Protein AF-A0A0J8QM89-F1 (afdb_monomer_lite)

Radius of gyration: 41.35 Å; chains: 1; bounding box: 120×49×108 Å

Organism: NCBI:txid454286

Secondary structure (DSSP, 8-state):
---PPPPPPPPS---------------------------------------------------------------PPPPPS-PPPPPHHHHHTTS-HHHHHHHHHHHHHH-HHHHHHHHHHSPPPPHHHHHHHHHHHHHHHHHTS-SSS-TTSHHHHHHHHHHHHHHHHHHHHHGGGGSTTT---HHHHHHHHHHHHHHHHTSPP-SSGGGGHHHHHHHHHHHHHHHHHHHHHHHHHHHHHHHHTTS---

pLDDT: mean 75.37, std 21.87, range [34.28, 97.56]

InterPro domains:
  IPR013868 Tethering factor for nuclear proteasome Cut8/Sts1 [PF08559] (36-235)
  IPR013868 Tethering factor for nuclear proteasome Cut8/Sts1 [PTHR28032] (18-234)
  IPR038422 Cut8/Sts1 superfamily [G3DSA:1.20.58.1590] (73-245)

Foldseek 3Di:
DDDDDDDDDDDDDDDDDDDDDDDDDDDDDDDDDDDDDDDDDDDDDDDDDDYDDDDDDDDDDDDDDDDDDDDPPPVPPDPPPPDDPDDPVNVVVPDDPVRVVVVQVVVCVVPVVVVVVCVVPDDDDALVNLLVVLVVLLVVLVVQADDDDDCQEPVVCVRSVVSLVVSLVSCVVCLVCLAPPNNLDLVRNVVSLVSVVVSLVPDDHHPPVVSCVSSVVSVVVSVVRVVRSVVSVVVVVVVVVVVVVPPDDD

Sequence (250 aa):
MNSLVATPPIPPHFYEHNRFNTTSRFAVSPMNPAGSRKRKAEDDNGSSDHDTRMSASPTSSPALPTKPLAARQIKRPRPNLSGRPLSLGRLFETLDSDALRSVLRSLCDRHPELGQEVVDTAPRPNITSALQVLSNYQSTLQSSFPLGGNPSSDYAYNRVRPHVMNLLDALNDFTPHFLPPNETHPSTSLNYLDGVTEIIHQLPRWDTPHYNLEEEAAYEEIAKAWALVIREAVSGVAASSCSMGNGIKS

Structure (mmCIF, N/CA/C/O backbone):
data_AF-A0A0J8QM89-F1
#
_entry.id   AF-A0A0J8QM89-F1
#
loop_
_atom_site.group_PDB
_atom_site.id
_atom_site.type_symbol
_atom_site.label_atom_id
_atom_site.label_alt_id
_atom_site.label_comp_id
_atom_site.label_asym_id
_atom_site.label_entity_id
_atom_site.label_seq_id
_atom_site.pdbx_PDB_ins_code
_atom_site.Cartn_x
_atom_site.Cartn_y
_atom_site.Cartn_z
_atom_site.occupancy
_atom_site.B_iso_or_equiv
_atom_site.auth_seq_id
_atom_site.auth_comp_id
_atom_site.auth_asym_id
_atom_site.auth_atom_id
_atom_site.pdbx_PDB_model_num
ATOM 1 N N . MET A 1 1 ? 15.740 10.114 -55.363 1.00 39.91 1 MET A N 1
ATOM 2 C CA . MET A 1 1 ? 14.383 10.464 -55.834 1.00 39.91 1 MET A CA 1
ATOM 3 C C . MET A 1 1 ? 13.503 10.570 -54.603 1.00 39.91 1 MET A C 1
ATOM 5 O O . MET A 1 1 ? 13.173 9.553 -54.013 1.00 39.91 1 MET A O 1
ATOM 9 N N . ASN A 1 2 ? 13.246 11.800 -54.159 1.00 38.88 2 ASN A N 1
ATOM 10 C CA . ASN A 1 2 ? 12.506 12.109 -52.935 1.00 38.88 2 ASN A CA 1
ATOM 11 C C . ASN A 1 2 ? 11.011 12.190 -53.275 1.00 38.88 2 ASN A C 1
ATOM 13 O O . ASN A 1 2 ? 10.658 12.915 -54.201 1.00 38.88 2 ASN A O 1
ATOM 17 N N . SER A 1 3 ? 10.148 11.474 -52.549 1.00 49.16 3 SER A N 1
ATOM 18 C CA . SER A 1 3 ? 8.691 11.656 -52.625 1.00 49.16 3 SER A CA 1
ATOM 19 C C . SER A 1 3 ? 8.192 12.348 -51.364 1.00 49.16 3 SER A C 1
ATOM 21 O O . SER A 1 3 ? 8.310 11.820 -50.262 1.00 49.16 3 SER A O 1
ATOM 23 N N . LEU A 1 4 ? 7.666 13.554 -51.565 1.00 44.59 4 LEU A N 1
ATOM 24 C CA . LEU A 1 4 ? 6.980 14.387 -50.588 1.00 44.59 4 LEU A CA 1
ATOM 25 C C . LEU A 1 4 ? 5.503 13.973 -50.563 1.00 44.59 4 LEU A C 1
ATOM 27 O O . LEU A 1 4 ? 4.851 13.987 -51.606 1.00 44.59 4 LEU A O 1
ATOM 31 N N . VAL A 1 5 ? 4.968 13.625 -49.391 1.00 48.19 5 VAL A N 1
ATOM 32 C CA . VAL A 1 5 ? 3.521 13.469 -49.182 1.00 48.19 5 VAL A CA 1
ATOM 33 C C . VAL A 1 5 ? 2.980 14.782 -48.625 1.00 48.19 5 VAL A C 1
ATOM 35 O O . VAL A 1 5 ? 3.442 15.269 -47.596 1.00 48.19 5 VAL A O 1
ATOM 38 N N . ALA A 1 6 ? 2.030 15.363 -49.354 1.00 47.66 6 ALA A N 1
ATOM 39 C CA . ALA A 1 6 ? 1.374 16.626 -49.053 1.00 47.66 6 ALA A CA 1
ATOM 40 C C . ALA A 1 6 ? 0.244 16.443 -48.024 1.00 47.66 6 ALA A C 1
ATOM 42 O O . ALA A 1 6 ? -0.638 15.603 -48.198 1.00 47.66 6 ALA A O 1
ATOM 43 N N . THR A 1 7 ? 0.257 17.256 -46.970 1.00 59.88 7 THR A N 1
ATOM 44 C CA . THR A 1 7 ? -0.827 17.429 -45.992 1.00 59.88 7 THR A CA 1
ATOM 45 C C . THR A 1 7 ? -1.830 18.491 -46.473 1.00 59.88 7 THR A C 1
ATOM 47 O O . THR A 1 7 ? -1.404 19.535 -46.972 1.00 59.88 7 THR A O 1
ATOM 50 N N . PRO A 1 8 ? -3.154 18.284 -46.329 1.00 60.59 8 PRO A N 1
ATOM 51 C CA . PRO A 1 8 ? -4.150 19.305 -46.661 1.00 60.59 8 PRO A CA 1
ATOM 52 C C . PRO A 1 8 ? -4.342 20.331 -45.517 1.00 60.59 8 PRO A C 1
ATOM 54 O O . PRO A 1 8 ? -4.107 19.997 -44.353 1.00 60.59 8 PRO A O 1
ATOM 57 N N . PRO A 1 9 ? -4.777 21.575 -45.813 1.00 59.41 9 PRO A N 1
ATOM 58 C CA . PRO A 1 9 ? -4.866 22.659 -44.832 1.00 59.41 9 PRO A CA 1
ATOM 59 C C . PRO A 1 9 ? -6.173 22.621 -44.020 1.00 59.41 9 PRO A C 1
ATOM 61 O O . PRO A 1 9 ? -7.251 22.379 -44.561 1.00 59.41 9 PRO A O 1
ATOM 64 N N . ILE A 1 10 ? -6.081 22.915 -42.719 1.00 58.16 10 ILE A N 1
ATOM 65 C CA . ILE A 1 10 ? -7.221 23.028 -41.794 1.00 58.16 10 ILE A CA 1
ATOM 66 C C . ILE A 1 10 ? -7.714 24.495 -41.768 1.00 58.16 10 ILE A C 1
ATOM 68 O O . ILE A 1 10 ? -6.897 25.384 -41.520 1.00 58.16 10 ILE A O 1
ATOM 72 N N . PRO A 1 11 ? -9.012 24.784 -42.002 1.00 47.62 11 PRO A N 1
ATOM 73 C CA . PRO A 1 11 ? -9.566 26.145 -41.940 1.00 47.62 11 PRO A CA 1
ATOM 74 C C . PRO A 1 11 ? -9.788 26.656 -40.497 1.00 47.62 11 PRO A C 1
ATOM 76 O O . PRO A 1 11 ? -10.160 25.864 -39.629 1.00 47.62 11 PRO A O 1
ATOM 79 N N . PRO A 1 12 ? -9.652 27.971 -40.218 1.00 53.44 12 PRO A N 1
ATOM 80 C CA . PRO A 1 12 ? -9.578 28.491 -38.855 1.00 53.44 12 PRO A CA 1
ATOM 81 C C . PRO A 1 12 ? -10.892 29.131 -38.374 1.00 53.44 12 PRO A C 1
ATOM 83 O O . PRO A 1 12 ? -10.933 30.338 -38.209 1.00 53.44 12 PRO A O 1
ATOM 86 N N . HIS A 1 13 ? -11.963 28.376 -38.109 1.00 51.16 13 HIS A N 1
ATOM 87 C CA . HIS A 1 13 ? -13.147 28.932 -37.418 1.00 51.16 13 HIS A CA 1
ATOM 88 C C . HIS A 1 13 ? -13.900 27.866 -36.611 1.00 51.16 13 HIS A C 1
ATOM 90 O O . HIS A 1 13 ? -14.912 27.347 -37.062 1.00 51.16 13 HIS A O 1
ATOM 96 N N . PHE A 1 14 ? -13.419 27.552 -35.405 1.00 43.91 14 PHE A N 1
ATOM 97 C CA . PHE A 1 14 ? -14.197 26.837 -34.380 1.00 43.91 14 PHE A CA 1
ATOM 98 C C . PHE A 1 14 ? -13.837 27.349 -32.980 1.00 43.91 14 PHE A C 1
ATOM 100 O O . PHE A 1 14 ? -13.381 26.619 -32.108 1.00 43.91 14 PHE A O 1
ATOM 107 N N . TYR A 1 15 ? -14.050 28.642 -32.761 1.00 48.91 15 TYR A N 1
ATOM 108 C CA . TYR A 1 15 ? -14.260 29.167 -31.419 1.00 48.91 15 TYR A CA 1
ATOM 109 C C . TYR A 1 15 ? -15.496 30.037 -31.473 1.00 48.91 15 TYR A C 1
ATOM 111 O O . TYR A 1 15 ? -15.402 31.162 -31.943 1.00 48.91 15 TYR A O 1
ATOM 119 N N . GLU A 1 16 ? -16.635 29.507 -31.025 1.00 38.00 16 GLU A N 1
ATOM 120 C CA . GLU A 1 16 ? -17.600 30.291 -30.259 1.00 38.00 16 GLU A CA 1
ATOM 121 C C . GLU A 1 16 ? -18.751 29.443 -29.681 1.00 38.00 16 GLU A C 1
ATOM 123 O O . GLU A 1 16 ? -19.410 28.676 -30.374 1.00 38.00 16 GLU A O 1
ATOM 128 N N . HIS A 1 17 ? -18.987 29.687 -28.387 1.00 39.28 17 HIS A N 1
ATOM 129 C CA . HIS A 1 17 ? -20.244 29.577 -27.642 1.00 39.28 17 HIS A CA 1
ATOM 130 C C . HIS A 1 17 ? -20.855 28.200 -27.318 1.00 39.28 17 HIS A C 1
ATOM 132 O O . HIS A 1 17 ? -21.670 27.665 -28.060 1.00 39.28 17 HIS A O 1
ATOM 138 N N . ASN A 1 18 ? -20.705 27.795 -26.048 1.00 34.88 18 ASN A N 1
ATOM 139 C CA . ASN A 1 18 ? -21.904 27.582 -25.233 1.00 34.88 18 ASN A CA 1
ATOM 140 C C . ASN A 1 18 ? -21.683 28.015 -23.770 1.00 34.88 18 ASN A C 1
ATOM 142 O O . ASN A 1 18 ? -20.936 27.399 -23.013 1.00 34.88 18 ASN A O 1
ATOM 146 N N . ARG A 1 19 ? -22.321 29.139 -23.418 1.00 43.72 19 ARG A N 1
ATOM 147 C CA . ARG A 1 19 ? -22.618 29.590 -22.047 1.00 43.72 19 ARG A CA 1
ATOM 148 C C . ARG A 1 19 ? -23.682 28.660 -21.419 1.00 43.72 19 ARG A C 1
ATOM 150 O O . ARG A 1 19 ? -24.186 27.792 -22.114 1.00 43.72 19 ARG A O 1
ATOM 157 N 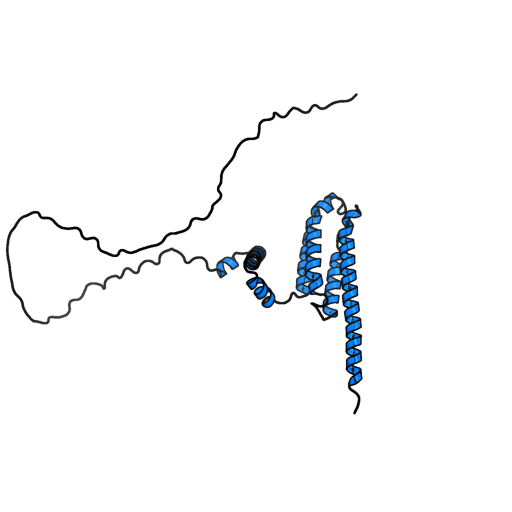N . PHE A 1 20 ? -24.043 28.922 -20.152 1.00 38.69 20 PHE A N 1
ATOM 158 C CA . PHE A 1 20 ? -24.991 28.215 -19.249 1.00 38.69 20 PHE A CA 1
ATOM 159 C C . PHE A 1 20 ? -24.274 27.166 -18.367 1.00 38.69 20 PHE A C 1
ATOM 161 O O . PHE A 1 20 ? -23.654 26.260 -18.896 1.00 38.69 20 PHE A O 1
ATOM 168 N N . ASN A 1 21 ? -24.230 27.201 -17.028 1.00 34.28 21 ASN A N 1
ATOM 169 C CA . ASN A 1 21 ? -25.108 27.746 -15.980 1.00 34.28 21 ASN A CA 1
ATOM 170 C C . ASN A 1 21 ? -24.272 27.999 -14.692 1.00 34.28 21 ASN A C 1
ATOM 172 O O . ASN A 1 21 ? -23.380 27.221 -14.377 1.00 34.28 21 ASN A O 1
ATOM 176 N N . THR A 1 22 ? -24.397 29.153 -14.029 1.00 36.16 22 THR A N 1
ATOM 177 C CA . THR A 1 22 ? -25.273 29.467 -12.867 1.00 36.16 22 THR A CA 1
ATOM 178 C C . THR A 1 22 ? -24.615 29.251 -11.502 1.00 36.16 22 THR A C 1
ATOM 180 O O . THR A 1 22 ? -24.724 28.214 -10.858 1.00 36.16 22 THR A O 1
ATOM 183 N N . THR A 1 23 ? -23.986 30.328 -11.044 1.00 39.25 23 THR A N 1
ATOM 184 C CA . THR A 1 23 ? -23.639 30.654 -9.661 1.00 39.25 23 THR A CA 1
ATOM 185 C C . THR A 1 23 ? -24.913 30.802 -8.820 1.00 39.25 23 THR A C 1
ATOM 187 O O . THR A 1 23 ? -25.707 31.705 -9.073 1.00 39.25 23 THR A O 1
ATOM 190 N N . SER A 1 24 ? -25.100 29.973 -7.790 1.00 38.50 24 SER A N 1
ATOM 191 C CA . SER A 1 24 ? -26.101 30.231 -6.745 1.00 38.50 24 SER A CA 1
ATO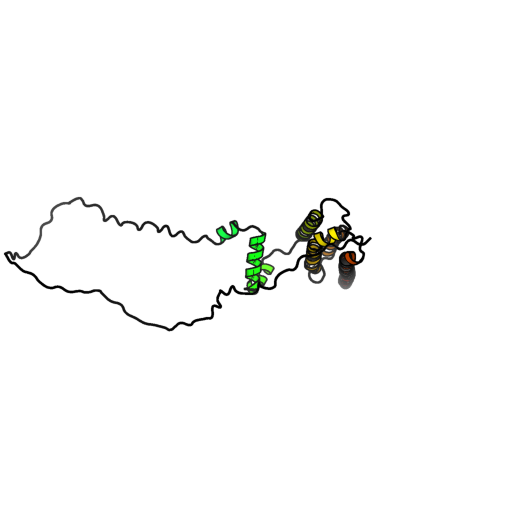M 192 C C . SER A 1 24 ? -25.417 30.891 -5.550 1.00 38.50 24 SER A C 1
ATOM 194 O O . SER A 1 24 ? -24.584 30.281 -4.879 1.00 38.50 24 SER A O 1
ATOM 196 N N . ARG A 1 25 ? -25.737 32.170 -5.328 1.00 38.75 25 ARG A N 1
ATOM 197 C CA . ARG A 1 25 ? -25.410 32.925 -4.116 1.00 38.75 25 ARG A CA 1
ATOM 198 C C . ARG A 1 25 ? -26.676 33.073 -3.272 1.00 38.75 25 ARG A C 1
ATOM 200 O O . ARG A 1 25 ? -27.757 33.315 -3.794 1.00 38.75 25 ARG A O 1
ATOM 207 N N . PHE A 1 26 ? -26.456 32.936 -1.972 1.00 38.94 26 PHE A N 1
ATOM 208 C CA . PHE A 1 26 ? -27.297 33.218 -0.812 1.00 38.94 26 PHE A CA 1
ATOM 209 C C . PHE A 1 26 ? -28.409 34.264 -1.000 1.00 38.94 26 PHE A C 1
ATOM 211 O O . PHE A 1 26 ? -28.157 35.365 -1.485 1.00 38.94 26 PHE A O 1
ATOM 218 N N . ALA A 1 27 ? -29.599 33.964 -0.472 1.00 39.03 27 ALA A N 1
ATOM 219 C CA . ALA A 1 27 ? -30.608 34.966 -0.143 1.00 39.03 27 ALA A CA 1
ATOM 220 C C . ALA A 1 27 ? -31.285 34.630 1.196 1.00 39.03 27 ALA A C 1
ATOM 222 O O . ALA A 1 27 ? -31.648 33.489 1.474 1.00 39.03 27 ALA A O 1
ATOM 223 N N . VAL A 1 28 ? -31.378 35.667 2.021 1.00 40.34 28 VAL A N 1
ATOM 224 C CA . VAL A 1 28 ? -31.830 35.729 3.412 1.00 40.34 28 VAL A CA 1
ATOM 225 C C . VAL A 1 28 ? -33.351 35.904 3.525 1.00 40.34 28 VAL A C 1
ATOM 227 O O . VAL A 1 28 ? -33.974 36.544 2.679 1.00 40.34 28 VAL A O 1
ATOM 230 N N . SER A 1 29 ? -33.932 35.373 4.606 1.00 43.88 29 SER A N 1
ATOM 231 C CA . SER A 1 29 ? -35.326 35.592 5.030 1.00 43.88 29 SER A CA 1
ATOM 232 C C . SER A 1 29 ? -35.607 37.026 5.497 1.00 43.88 29 SER A C 1
ATOM 234 O O . SER A 1 29 ? -34.713 37.700 6.013 1.00 43.88 29 SER A O 1
ATOM 236 N N . PRO A 1 30 ? -36.894 37.413 5.504 1.00 45.81 30 PRO A N 1
ATOM 237 C CA . PRO A 1 30 ? -37.468 38.104 6.658 1.00 45.81 30 PRO A CA 1
ATOM 238 C C . PRO A 1 30 ? -38.785 37.479 7.171 1.00 45.81 30 PRO A C 1
ATOM 240 O O . PRO A 1 30 ? -39.354 36.562 6.587 1.00 45.81 30 PRO A O 1
ATOM 243 N N . MET A 1 31 ? -39.215 37.976 8.332 1.00 37.22 31 MET A N 1
ATOM 244 C CA . MET A 1 31 ? -40.047 37.355 9.370 1.00 37.22 31 MET A CA 1
ATOM 245 C C . MET A 1 31 ? -41.502 37.902 9.444 1.00 37.22 31 MET A C 1
ATOM 247 O O . MET A 1 31 ? -41.664 39.113 9.381 1.00 37.22 31 MET A O 1
ATOM 251 N N . ASN A 1 32 ? -42.483 37.011 9.732 1.00 38.41 32 ASN A N 1
ATOM 252 C CA . ASN A 1 32 ? -43.747 37.150 10.532 1.00 38.41 32 ASN A CA 1
ATOM 253 C C . ASN A 1 32 ? -44.840 38.210 10.192 1.00 38.41 32 ASN A C 1
ATOM 255 O O . ASN A 1 32 ? -44.559 39.138 9.446 1.00 38.41 32 ASN A O 1
ATOM 259 N N . PRO A 1 33 ? -46.055 38.206 10.829 1.00 47.59 33 PRO A N 1
ATOM 260 C CA . PRO A 1 33 ? -46.811 37.165 11.577 1.00 47.59 33 PRO A CA 1
ATOM 261 C C . PRO A 1 33 ? -48.356 37.094 11.288 1.00 47.59 33 PRO A C 1
ATOM 263 O O . PRO A 1 33 ? -48.932 37.965 10.653 1.00 47.59 33 PRO A O 1
ATOM 266 N N . ALA A 1 34 ? -49.020 36.096 11.908 1.00 36.12 34 ALA A N 1
ATOM 267 C CA . ALA A 1 34 ? -50.409 36.064 12.440 1.00 36.12 34 ALA A CA 1
ATOM 268 C C . ALA A 1 34 ? -51.657 36.108 11.514 1.00 36.12 34 ALA A C 1
ATOM 270 O O . ALA A 1 34 ? -51.810 36.978 10.669 1.00 36.12 34 ALA A O 1
ATOM 271 N N . GLY A 1 35 ? -52.654 35.249 11.811 1.00 39.00 35 GLY A N 1
ATOM 272 C CA . GLY A 1 35 ? -54.049 35.501 11.402 1.00 39.00 35 GLY A CA 1
ATOM 273 C C . GLY A 1 35 ? -54.994 34.299 11.280 1.00 39.00 35 GLY A C 1
ATOM 274 O O . GLY A 1 35 ? -55.367 33.905 10.181 1.00 39.00 35 GLY A O 1
ATOM 275 N N . SER A 1 36 ? -55.458 33.749 12.403 1.00 41.00 36 SER A N 1
ATOM 276 C CA . SER A 1 36 ? -56.642 32.878 12.474 1.00 41.00 36 SER A CA 1
ATOM 277 C C . SER A 1 36 ? -57.928 33.623 12.073 1.00 41.00 36 SER A C 1
ATOM 279 O O . SER A 1 36 ? -58.145 34.710 12.601 1.00 41.00 36 SER A O 1
ATOM 281 N N . ARG A 1 37 ? -58.837 32.988 11.304 1.00 43.88 37 ARG A N 1
ATOM 282 C CA . ARG A 1 37 ? -60.315 32.884 11.524 1.00 43.88 37 ARG A CA 1
ATOM 283 C C . ARG A 1 37 ? -61.155 32.844 10.228 1.00 43.88 37 ARG A C 1
ATOM 285 O O . ARG A 1 37 ? -61.122 33.754 9.420 1.00 43.88 37 ARG A O 1
ATOM 292 N N . LYS A 1 38 ? -62.006 31.806 10.176 1.00 45.38 38 LYS A N 1
ATOM 293 C CA . LYS A 1 38 ? -63.434 31.778 9.781 1.00 45.38 38 LYS A CA 1
ATOM 294 C C . LYS A 1 38 ? -63.838 32.407 8.433 1.00 45.38 38 LYS A C 1
ATOM 296 O O . LYS A 1 38 ? -63.931 33.619 8.310 1.00 45.38 38 LYS A O 1
ATOM 301 N N . ARG A 1 39 ? -64.267 31.563 7.483 1.00 57.06 39 ARG A N 1
ATOM 302 C CA . ARG A 1 39 ? -65.129 31.982 6.363 1.00 57.06 39 ARG A CA 1
ATOM 303 C C . ARG A 1 39 ? -66.580 32.091 6.853 1.00 57.06 39 ARG A C 1
ATOM 305 O O . ARG A 1 39 ? -67.103 31.129 7.413 1.00 57.06 39 ARG A O 1
ATOM 312 N N . LYS A 1 40 ? -67.188 33.260 6.649 1.00 41.44 40 LYS A N 1
ATOM 313 C CA . LYS A 1 40 ? -68.616 33.576 6.797 1.00 41.44 40 LYS A CA 1
ATOM 314 C C . LYS A 1 40 ? -69.016 34.339 5.524 1.00 41.44 40 LYS A C 1
ATOM 316 O O . LYS A 1 40 ? -68.303 35.262 5.151 1.00 41.44 40 LYS A O 1
ATOM 321 N N . ALA A 1 41 ? -70.081 33.910 4.863 1.00 49.00 41 ALA A N 1
ATOM 322 C CA . ALA A 1 41 ? -70.820 34.623 3.816 1.00 49.00 41 ALA A CA 1
ATOM 323 C C . ALA A 1 41 ? -72.227 34.006 3.894 1.00 49.00 41 ALA A C 1
ATOM 325 O O . ALA A 1 41 ? -72.343 32.793 3.733 1.00 49.00 41 ALA A O 1
ATOM 326 N N . GLU A 1 42 ? -73.162 34.614 4.622 1.00 42.62 42 GLU A N 1
ATOM 327 C CA . GLU A 1 42 ? -74.038 35.741 4.248 1.00 42.62 42 GLU A CA 1
ATOM 328 C C . GLU A 1 42 ? -75.108 35.348 3.221 1.00 42.62 42 GLU A C 1
ATOM 330 O O . GLU A 1 42 ? -74.862 34.596 2.284 1.00 42.62 42 GLU A O 1
ATOM 335 N N . ASP A 1 43 ? -76.312 35.804 3.540 1.00 44.47 43 ASP A N 1
ATOM 336 C CA . ASP A 1 43 ? -77.654 35.296 3.266 1.00 44.47 43 ASP A CA 1
ATOM 337 C C . ASP A 1 43 ? -78.436 36.447 2.617 1.00 44.47 43 ASP A C 1
ATOM 339 O O . ASP A 1 43 ? -78.275 37.573 3.088 1.00 44.47 43 ASP A O 1
ATOM 343 N N . ASP A 1 44 ? -79.245 36.196 1.578 1.00 43.78 44 ASP A N 1
ATOM 344 C CA . ASP A 1 44 ? -80.386 37.065 1.235 1.00 43.78 44 ASP A CA 1
ATOM 345 C C . ASP A 1 44 ? -81.422 36.360 0.323 1.00 43.78 44 ASP A C 1
ATOM 347 O O . ASP A 1 44 ? -81.211 36.162 -0.872 1.00 43.78 44 ASP A O 1
ATOM 351 N N . ASN A 1 45 ? -82.526 35.962 0.966 1.00 36.25 45 ASN A N 1
ATOM 352 C CA . ASN A 1 45 ? -83.936 36.274 0.671 1.00 36.25 45 ASN A CA 1
ATOM 353 C C . ASN A 1 45 ? -84.619 35.869 -0.662 1.00 36.25 45 ASN A C 1
ATOM 355 O O . ASN A 1 45 ? -84.181 36.206 -1.758 1.00 36.25 45 ASN A O 1
ATOM 359 N N . GLY A 1 46 ? -85.820 35.262 -0.550 1.00 35.19 46 GLY A N 1
ATOM 360 C CA . GLY A 1 46 ? -86.687 35.024 -1.716 1.00 35.19 46 GLY A CA 1
ATOM 361 C C . GLY A 1 46 ? -87.993 34.208 -1.583 1.00 35.19 46 GLY A C 1
ATOM 362 O O . GLY A 1 46 ? -88.239 33.366 -2.435 1.00 35.19 46 GLY A O 1
ATOM 363 N N . SER A 1 47 ? -88.878 34.542 -0.633 1.00 36.69 47 SER A N 1
ATOM 364 C CA . SER A 1 47 ? -90.363 34.455 -0.741 1.00 36.69 47 SER A CA 1
ATOM 365 C C . SER A 1 47 ? -91.175 33.145 -0.540 1.00 36.69 47 SER A C 1
ATOM 367 O O . SER A 1 47 ? -90.797 32.051 -0.948 1.00 36.69 47 SER A O 1
ATOM 369 N N . SER A 1 48 ? -92.397 33.383 -0.025 1.00 42.06 48 SER A N 1
ATOM 370 C CA . SER A 1 48 ? -93.636 32.572 0.053 1.00 42.06 48 S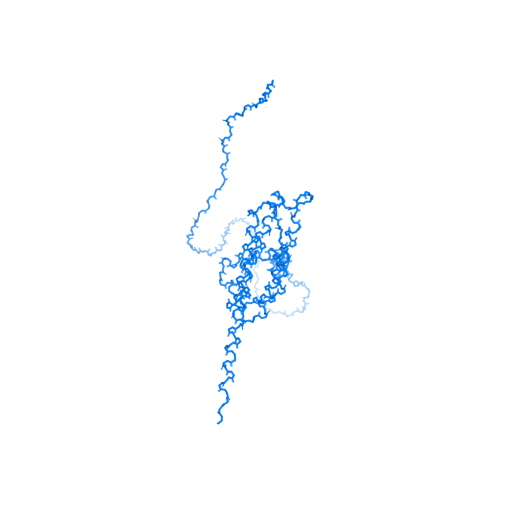ER A CA 1
ATOM 371 C C . SER A 1 48 ? -93.656 31.433 1.087 1.00 42.06 48 SER A C 1
ATOM 373 O O . SER A 1 48 ? -92.992 30.422 0.917 1.00 42.06 48 SER A O 1
ATOM 375 N N . ASP A 1 49 ? -94.190 31.646 2.295 1.00 39.66 49 ASP A N 1
ATOM 376 C CA . ASP A 1 49 ? -95.609 31.751 2.713 1.00 39.66 49 ASP A CA 1
ATOM 377 C C . ASP A 1 49 ? -96.293 30.379 2.891 1.00 39.66 49 ASP A C 1
ATOM 379 O O . ASP A 1 49 ? -96.049 29.445 2.132 1.00 39.66 49 ASP A O 1
ATOM 383 N N . HIS A 1 50 ? -97.167 30.316 3.900 1.00 47.22 50 HIS A N 1
ATOM 384 C CA . HIS A 1 50 ? -98.094 29.241 4.273 1.00 47.22 50 HIS A CA 1
ATOM 385 C C . HIS A 1 50 ? -97.716 28.300 5.450 1.00 47.22 50 HIS A C 1
ATOM 387 O O . HIS A 1 50 ? -97.174 27.207 5.301 1.00 47.22 50 HIS A O 1
ATOM 393 N N . ASP A 1 51 ? -98.168 28.759 6.623 1.00 46.03 51 ASP A N 1
ATOM 394 C CA . ASP A 1 51 ? -98.948 28.051 7.648 1.00 46.03 51 ASP A CA 1
ATOM 395 C C . ASP A 1 51 ? -98.353 27.043 8.642 1.00 46.03 51 ASP A C 1
ATOM 397 O O . ASP A 1 51 ? -98.005 25.911 8.328 1.00 46.03 51 ASP A O 1
ATOM 401 N N . THR A 1 52 ? -98.576 27.415 9.914 1.00 46.16 52 THR A N 1
ATOM 402 C CA . THR A 1 52 ? -99.005 26.575 11.052 1.00 46.16 52 THR A CA 1
ATOM 403 C C . THR A 1 52 ? -98.061 25.434 11.458 1.00 46.16 52 THR A C 1
ATOM 405 O O . THR A 1 52 ? -97.781 24.506 10.723 1.00 46.16 52 THR A O 1
ATOM 408 N N . ARG A 1 53 ? -97.617 25.318 12.708 1.00 48.44 53 ARG A N 1
ATOM 409 C CA . ARG A 1 53 ? -98.448 25.314 13.911 1.00 48.44 53 ARG A CA 1
ATOM 410 C C . ARG A 1 53 ? -97.497 25.295 15.111 1.00 48.44 53 ARG A C 1
ATOM 412 O O . ARG A 1 53 ? -96.645 24.418 15.216 1.00 48.44 53 ARG A O 1
ATOM 419 N N . MET A 1 54 ? -97.665 26.241 16.027 1.00 58.88 54 MET A N 1
ATOM 420 C CA . MET A 1 54 ? -97.114 26.141 17.377 1.00 58.88 54 MET A CA 1
ATOM 421 C C . MET A 1 54 ? -97.736 24.927 18.077 1.00 58.88 54 MET A C 1
ATOM 423 O O . MET A 1 54 ? -98.957 24.764 18.065 1.00 58.88 54 MET A O 1
ATOM 427 N N . SER A 1 55 ? -96.930 24.081 18.712 1.00 58.91 55 SER A N 1
ATOM 428 C CA . SER A 1 55 ? -97.395 23.157 19.750 1.00 58.91 55 SER A CA 1
ATOM 429 C C . SER A 1 55 ? -96.283 22.947 20.767 1.00 58.91 55 SER A C 1
ATOM 431 O O . SER A 1 55 ? -95.165 22.558 20.438 1.00 58.91 55 SER A O 1
ATOM 433 N N . ALA A 1 56 ? -96.626 23.318 21.993 1.00 41.78 56 ALA A N 1
ATOM 434 C CA . ALA A 1 56 ? -95.801 23.347 23.181 1.00 41.78 56 ALA A CA 1
ATOM 435 C C . ALA A 1 56 ? -95.423 21.939 23.687 1.00 41.78 56 ALA A C 1
ATOM 437 O O . ALA A 1 56 ? -96.078 20.948 23.373 1.00 41.78 56 ALA A O 1
ATOM 438 N N . SER A 1 57 ? -94.371 21.900 24.508 1.00 41.69 57 SER A N 1
ATOM 439 C CA . SER A 1 57 ? -93.923 20.820 25.414 1.00 41.69 57 SER A CA 1
ATOM 440 C C . SER A 1 57 ? -95.068 20.247 26.299 1.00 41.69 57 SER A C 1
ATOM 442 O O . SER A 1 57 ? -96.131 20.867 26.297 1.00 41.69 57 SER A O 1
ATOM 444 N N . PRO A 1 58 ? -94.902 19.203 27.168 1.00 53.03 58 PRO A N 1
ATOM 445 C CA . PRO A 1 58 ? -93.686 18.486 27.617 1.00 53.03 58 PRO A CA 1
ATOM 446 C C . PRO A 1 58 ? -93.853 16.952 27.925 1.00 53.03 58 PRO A C 1
ATOM 448 O O . PRO A 1 58 ? -94.918 16.373 27.775 1.00 53.03 58 PRO A O 1
ATOM 451 N N . THR A 1 59 ? -92.783 16.336 28.460 1.00 44.38 59 THR A N 1
ATOM 452 C CA . THR A 1 59 ? -92.769 15.274 29.505 1.00 44.38 59 THR A CA 1
ATOM 453 C C . THR A 1 59 ? -93.263 13.834 29.221 1.00 44.38 59 THR A C 1
ATOM 455 O O . THR A 1 59 ? -94.440 13.560 29.056 1.00 44.38 59 THR A O 1
ATOM 458 N N . SER A 1 60 ? -92.311 12.901 29.405 1.00 43.00 60 SER A N 1
ATOM 459 C CA . SER A 1 60 ? -92.436 11.546 29.986 1.00 43.00 60 SER A CA 1
ATOM 460 C C . SER A 1 60 ? -93.345 10.505 29.320 1.00 43.00 60 SER A C 1
ATOM 462 O O . SER A 1 60 ? -94.549 10.482 29.557 1.00 43.00 60 SER A O 1
ATOM 464 N N . SER A 1 61 ? -92.726 9.486 28.707 1.00 42.25 61 SER A N 1
ATOM 465 C CA . SER A 1 61 ? -92.921 8.073 29.098 1.00 42.25 61 SER A CA 1
ATOM 466 C C . SER A 1 61 ? -91.848 7.152 28.479 1.00 42.25 61 SER A C 1
ATOM 468 O O . SER A 1 61 ? -91.367 7.437 27.382 1.00 42.25 61 SER A O 1
ATOM 470 N N . PRO A 1 62 ? -91.448 6.062 29.167 1.00 53.62 62 PRO A N 1
ATOM 471 C CA . PRO A 1 62 ? -90.420 5.125 28.720 1.00 53.62 62 PRO A CA 1
ATOM 472 C C . PRO A 1 62 ? -91.020 4.026 27.828 1.00 53.62 62 PRO A C 1
ATOM 474 O O . PRO A 1 62 ? -92.030 3.425 28.184 1.00 53.62 62 PRO A O 1
ATOM 477 N N . ALA A 1 63 ? -90.386 3.709 26.697 1.00 44.78 63 ALA A N 1
ATOM 478 C CA . ALA A 1 63 ? -90.762 2.550 25.887 1.00 44.78 63 ALA A CA 1
ATOM 479 C C . ALA A 1 63 ? -89.555 1.970 25.125 1.00 44.78 63 ALA A C 1
ATOM 481 O O . ALA A 1 63 ? -89.040 2.603 24.214 1.00 44.78 63 ALA A O 1
ATOM 482 N N . LEU A 1 64 ? -89.126 0.789 25.594 1.00 49.12 64 LEU A N 1
ATOM 483 C CA . LEU A 1 64 ? -88.555 -0.410 24.941 1.00 49.12 64 LEU A CA 1
ATOM 484 C C . LEU A 1 64 ? -87.658 -0.302 23.672 1.00 49.12 64 LEU A C 1
ATOM 486 O O . LEU A 1 64 ? -87.807 0.577 22.832 1.00 49.12 64 LEU A O 1
ATOM 490 N N . PRO A 1 65 ? -86.687 -1.229 23.512 1.00 51.03 65 PRO A N 1
ATOM 491 C CA . PRO A 1 65 ? -85.447 -0.980 22.783 1.00 51.03 65 PRO A CA 1
ATOM 492 C C . PRO A 1 65 ? -85.618 -1.034 21.262 1.00 51.03 65 PRO A C 1
ATOM 494 O O . PRO A 1 65 ? -85.995 -2.058 20.694 1.00 51.03 65 PRO A O 1
ATOM 497 N N . THR A 1 66 ? -85.208 0.037 20.588 1.00 52.75 66 THR A N 1
ATOM 498 C CA . THR A 1 66 ? -84.993 0.060 19.142 1.00 52.75 66 THR A CA 1
ATOM 499 C C . THR A 1 66 ? -83.547 -0.354 18.832 1.00 52.75 66 THR A C 1
ATOM 501 O O . THR A 1 66 ? -82.589 0.386 19.037 1.00 52.75 66 THR A O 1
ATOM 504 N N . LYS A 1 67 ? -83.350 -1.570 18.319 1.00 54.94 67 LYS A N 1
ATOM 505 C CA . LYS A 1 67 ? -82.262 -1.816 17.349 1.00 54.94 67 LYS A CA 1
ATOM 506 C C . LYS A 1 67 ? -82.779 -1.351 15.975 1.00 54.94 67 LYS A C 1
ATOM 508 O O . LYS A 1 67 ? -83.990 -1.440 15.781 1.00 54.94 67 LYS A O 1
ATOM 513 N N . PRO A 1 68 ? -81.954 -1.026 14.962 1.00 52.47 68 PRO A N 1
ATOM 514 C CA . PRO A 1 68 ? -80.517 -0.714 14.917 1.00 52.47 68 PRO A CA 1
ATOM 515 C C . PRO A 1 68 ? -80.211 0.542 14.054 1.00 52.47 68 PRO A C 1
ATOM 517 O O . PRO A 1 68 ? -80.980 0.878 13.168 1.00 52.47 68 PRO A O 1
ATOM 520 N N . LEU A 1 69 ? -79.025 1.146 14.173 1.00 45.88 69 LEU A N 1
ATOM 521 C CA . LEU A 1 69 ? -78.248 1.581 12.999 1.00 45.88 69 LEU A CA 1
ATOM 522 C C . LEU A 1 69 ? -76.767 1.464 13.352 1.00 45.88 69 LEU A C 1
ATOM 524 O O . LEU A 1 69 ? -76.330 1.880 14.424 1.00 45.88 69 LEU A O 1
ATOM 528 N N . ALA A 1 70 ? -76.031 0.805 12.462 1.00 54.59 70 ALA A N 1
ATOM 529 C CA . ALA A 1 70 ? -74.631 0.461 12.610 1.00 54.59 70 ALA A CA 1
ATOM 530 C C . ALA A 1 70 ? -73.805 1.648 13.116 1.00 54.59 70 ALA A C 1
ATOM 532 O O . ALA A 1 70 ? -73.925 2.770 12.616 1.00 54.59 70 ALA A O 1
ATOM 533 N N . ALA A 1 71 ? -72.951 1.360 14.100 1.00 55.72 71 ALA A N 1
ATOM 534 C CA . ALA A 1 71 ? -71.904 2.250 14.563 1.00 55.72 71 ALA A CA 1
ATOM 535 C C . ALA A 1 71 ? -71.273 2.955 13.361 1.00 55.72 71 ALA A C 1
ATOM 537 O O . ALA A 1 71 ? -70.848 2.291 12.411 1.00 55.72 71 ALA A O 1
ATOM 538 N N . ARG A 1 72 ? -71.257 4.295 13.415 1.00 56.97 72 ARG A N 1
ATOM 539 C CA . ARG A 1 72 ? -70.506 5.180 12.521 1.00 56.97 72 ARG A CA 1
ATOM 540 C C . ARG A 1 72 ? -69.248 4.442 12.081 1.00 56.97 72 ARG A C 1
ATOM 542 O O . ARG A 1 72 ? -68.350 4.228 12.895 1.00 56.97 72 ARG A O 1
ATOM 549 N N . GLN A 1 73 ? -69.207 4.019 10.818 1.00 58.75 73 GLN A N 1
ATOM 550 C CA . GLN A 1 73 ? -67.989 3.509 10.217 1.00 58.75 73 GLN A CA 1
ATOM 551 C C . GLN A 1 73 ? -67.007 4.675 10.237 1.00 58.75 73 GLN A C 1
ATOM 553 O O . GLN A 1 73 ? -67.013 5.536 9.358 1.00 58.75 73 GLN A O 1
ATOM 558 N N . ILE A 1 74 ? -66.203 4.736 11.298 1.00 62.78 74 ILE A N 1
ATOM 559 C CA . ILE A 1 74 ? -64.982 5.517 11.346 1.00 62.78 74 ILE A CA 1
ATOM 560 C C . ILE A 1 74 ? -64.172 4.944 10.194 1.00 62.78 74 ILE A C 1
ATOM 562 O O . ILE A 1 74 ? -63.578 3.871 10.312 1.00 62.78 74 ILE A O 1
ATOM 566 N N . LYS A 1 75 ? -64.249 5.602 9.034 1.00 59.88 75 LYS A N 1
ATOM 567 C CA . LYS A 1 75 ? -63.380 5.321 7.901 1.00 59.88 75 LYS A CA 1
ATOM 568 C C . LYS A 1 75 ? -61.976 5.528 8.441 1.00 59.88 75 LYS A C 1
ATOM 570 O O . LYS A 1 75 ? -61.530 6.665 8.568 1.00 59.88 75 LYS A O 1
ATOM 575 N N . ARG A 1 76 ? -61.325 4.434 8.847 1.00 65.81 76 ARG A N 1
ATOM 576 C CA . ARG A 1 76 ? -59.912 4.454 9.208 1.00 65.81 76 ARG A CA 1
ATOM 577 C C . ARG A 1 76 ? -59.211 5.077 8.002 1.00 65.81 76 ARG A C 1
ATOM 579 O O . ARG A 1 76 ? -59.403 4.557 6.897 1.00 65.81 76 ARG A O 1
ATOM 586 N N . PRO A 1 77 ? -58.507 6.209 8.165 1.00 61.47 77 PRO A N 1
ATOM 587 C CA . PRO A 1 77 ? -57.751 6.777 7.065 1.00 61.47 77 PRO A CA 1
ATOM 588 C C . PRO A 1 77 ? -56.847 5.665 6.537 1.00 61.47 77 PRO A C 1
ATOM 590 O O . PRO A 1 77 ? -56.151 5.009 7.316 1.00 61.47 77 PRO A O 1
ATOM 593 N N . ARG A 1 78 ? -56.945 5.373 5.234 1.00 66.12 78 ARG A N 1
ATOM 594 C CA . ARG A 1 78 ? -56.040 4.414 4.595 1.00 66.12 78 ARG A CA 1
ATOM 595 C C . ARG A 1 78 ? -54.622 4.894 4.907 1.00 66.12 78 ARG A C 1
ATOM 597 O O . ARG A 1 78 ? -54.375 6.087 4.720 1.00 66.12 78 ARG A O 1
ATOM 604 N N . PRO A 1 79 ? -53.727 4.032 5.417 1.00 63.97 79 PRO A N 1
ATOM 605 C CA . PRO A 1 79 ? -52.361 4.446 5.676 1.00 63.97 79 PRO A CA 1
ATOM 606 C C . PRO A 1 79 ? -51.804 4.973 4.358 1.00 63.97 79 PRO A C 1
ATOM 608 O O . PRO A 1 79 ? -51.863 4.289 3.334 1.00 63.97 79 PRO A O 1
ATOM 611 N N . ASN A 1 80 ? -51.382 6.235 4.368 1.00 57.97 80 ASN A N 1
ATOM 612 C CA . ASN A 1 80 ? -50.823 6.877 3.194 1.00 57.97 80 ASN A CA 1
ATOM 613 C C . ASN A 1 80 ? -49.680 5.995 2.676 1.00 57.97 80 ASN A C 1
ATOM 615 O O . ASN A 1 80 ? -48.761 5.669 3.422 1.00 57.97 80 ASN A O 1
ATOM 619 N N . LEU A 1 81 ? -49.732 5.637 1.391 1.00 62.69 81 LEU A N 1
ATOM 620 C CA . LEU A 1 81 ? -48.662 4.955 0.648 1.00 62.69 81 LEU A CA 1
ATOM 621 C C . LEU A 1 81 ? -47.398 5.828 0.501 1.00 62.69 81 LEU A C 1
ATOM 623 O O . LEU A 1 81 ? -46.503 5.498 -0.271 1.00 62.69 81 LEU A O 1
ATOM 627 N N . SER A 1 82 ? -47.303 6.943 1.231 1.00 62.75 82 SER A N 1
ATOM 628 C CA . SER A 1 82 ? -46.045 7.632 1.490 1.00 62.75 82 SER A CA 1
ATOM 629 C C . SER A 1 82 ? -45.208 6.728 2.395 1.00 62.75 82 SER A C 1
ATOM 631 O O . SER A 1 82 ? -45.263 6.821 3.624 1.00 62.75 82 SER A O 1
ATOM 633 N N . GLY A 1 83 ? -44.519 5.776 1.766 1.00 66.19 83 GLY A N 1
ATOM 634 C CA . GLY A 1 83 ? -43.632 4.837 2.429 1.00 66.19 83 GLY A CA 1
ATOM 635 C C . GLY A 1 83 ? -42.622 5.585 3.289 1.00 66.19 83 GLY A C 1
ATOM 636 O O . GLY A 1 83 ? -42.086 6.620 2.893 1.00 66.19 83 GLY A O 1
ATOM 637 N N . ARG A 1 84 ? -42.388 5.061 4.492 1.00 74.62 84 ARG A N 1
ATOM 638 C CA . ARG A 1 84 ? -41.297 5.507 5.357 1.00 74.62 84 ARG A CA 1
ATOM 639 C C . ARG A 1 84 ? -40.005 5.546 4.520 1.00 74.62 84 ARG A C 1
ATOM 641 O O . ARG A 1 84 ? -39.764 4.574 3.801 1.00 74.62 84 ARG A O 1
ATOM 648 N N . PRO A 1 85 ? -39.192 6.619 4.593 1.00 78.12 85 PRO A N 1
ATOM 649 C CA . PRO A 1 85 ? -37.914 6.645 3.892 1.00 78.12 85 PRO A CA 1
ATOM 650 C C . PRO A 1 85 ? -37.079 5.430 4.307 1.00 78.12 85 PRO A C 1
ATOM 652 O O . PRO A 1 85 ? -37.179 4.967 5.451 1.00 78.12 85 PRO A O 1
ATOM 655 N N . LEU A 1 86 ? -36.297 4.901 3.364 1.00 81.12 86 LEU A N 1
ATOM 656 C CA . LEU A 1 86 ? -35.451 3.732 3.588 1.00 81.12 86 LEU A CA 1
ATOM 657 C C . LEU A 1 86 ? -34.589 3.965 4.834 1.00 81.12 86 LEU A C 1
ATOM 659 O O . LEU A 1 86 ? -33.972 5.021 4.980 1.00 81.12 86 LEU A O 1
ATOM 663 N N . SER A 1 87 ? -34.593 3.012 5.767 1.00 87.94 87 SER A N 1
ATOM 664 C CA . SER A 1 87 ? -33.784 3.153 6.974 1.00 87.94 87 SER A CA 1
ATOM 665 C C . SER A 1 87 ? -32.301 3.113 6.617 1.00 87.94 87 SER A C 1
ATOM 667 O O . SER A 1 87 ? -31.894 2.412 5.692 1.00 87.94 87 SER A O 1
ATOM 669 N N . LEU A 1 88 ? -31.485 3.822 7.397 1.00 84.56 88 LEU A N 1
ATOM 670 C CA . LEU A 1 88 ? -30.040 3.894 7.185 1.00 84.56 88 LEU A CA 1
ATOM 671 C C . LEU A 1 88 ? -29.386 2.503 7.095 1.00 84.56 88 LEU A C 1
ATOM 673 O O . LEU A 1 88 ? -28.589 2.261 6.198 1.00 84.56 88 LEU A O 1
ATOM 677 N N . GLY A 1 89 ? -29.788 1.563 7.958 1.00 86.50 89 GLY A N 1
ATOM 678 C CA . GLY A 1 89 ? -29.278 0.187 7.913 1.00 86.50 89 GLY A CA 1
ATOM 679 C C . GLY A 1 89 ? -29.572 -0.522 6.588 1.00 86.50 89 GLY A C 1
ATOM 680 O O . GLY A 1 89 ? -28.688 -1.154 6.025 1.00 86.50 89 GLY A O 1
ATOM 681 N N . ARG A 1 90 ? -30.775 -0.334 6.025 1.00 88.75 90 ARG A N 1
ATOM 682 C CA . ARG A 1 90 ? -31.130 -0.903 4.715 1.00 88.75 90 ARG A CA 1
ATOM 683 C C . ARG A 1 90 ? -30.388 -0.236 3.564 1.00 88.75 90 ARG A C 1
ATOM 685 O O . ARG A 1 90 ? -30.178 -0.876 2.547 1.00 88.75 90 ARG A O 1
ATOM 692 N N . LEU A 1 91 ? -29.997 1.028 3.714 1.00 88.31 91 LEU A N 1
ATOM 693 C CA . LEU A 1 91 ? -29.154 1.704 2.733 1.00 88.31 91 LEU A CA 1
ATOM 694 C C . LEU A 1 91 ? -27.727 1.138 2.759 1.00 88.31 91 LEU A C 1
ATOM 696 O O . LEU A 1 91 ? -27.193 0.810 1.706 1.00 88.31 91 LEU A O 1
ATOM 700 N N . PHE A 1 92 ? -27.135 0.955 3.942 1.00 88.06 92 PHE A N 1
ATOM 701 C CA . PHE A 1 92 ? -25.793 0.375 4.060 1.00 88.06 92 PHE A CA 1
ATOM 702 C C . PHE A 1 92 ? -25.715 -1.077 3.584 1.00 88.06 92 PHE A C 1
ATOM 704 O O . PHE A 1 92 ? -24.708 -1.451 3.001 1.00 88.06 92 PHE A O 1
ATOM 711 N N . GLU A 1 93 ? -26.784 -1.864 3.734 1.00 89.62 93 GLU A N 1
ATOM 712 C CA . GLU A 1 93 ? -26.870 -3.218 3.160 1.00 89.62 93 GLU A CA 1
ATOM 713 C C . GLU A 1 93 ? -26.769 -3.239 1.623 1.00 89.62 93 GLU A C 1
ATOM 715 O O . GLU A 1 93 ? -26.404 -4.263 1.052 1.00 89.62 93 GLU A O 1
ATOM 720 N N . THR A 1 94 ? -27.104 -2.136 0.944 1.00 90.25 94 THR A N 1
ATOM 721 C CA . THR A 1 94 ? -27.010 -2.041 -0.526 1.00 90.25 94 THR A CA 1
ATOM 722 C C . THR A 1 94 ? -25.651 -1.559 -1.024 1.00 90.25 94 THR A C 1
ATOM 724 O O . THR A 1 94 ? -25.408 -1.598 -2.229 1.00 90.25 94 THR A O 1
ATOM 727 N N . LEU A 1 95 ? -24.780 -1.091 -0.125 1.00 88.12 95 LEU A N 1
ATOM 728 C CA . LEU A 1 95 ? -23.441 -0.631 -0.475 1.00 88.12 95 LEU A CA 1
ATOM 729 C C . LEU A 1 95 ? -22.455 -1.795 -0.401 1.00 88.12 95 LEU A C 1
ATOM 731 O O . LEU A 1 95 ? -22.473 -2.584 0.543 1.00 88.12 95 LEU A O 1
ATOM 735 N N . ASP A 1 96 ? -21.568 -1.878 -1.388 1.00 91.25 96 ASP A N 1
ATOM 736 C CA . ASP A 1 96 ? -20.398 -2.741 -1.300 1.00 91.25 96 ASP A CA 1
ATOM 737 C C . ASP A 1 96 ? -19.356 -2.149 -0.334 1.00 91.25 96 ASP A C 1
ATOM 739 O O . ASP A 1 96 ? -19.485 -1.031 0.182 1.00 91.25 96 ASP A O 1
ATOM 743 N N . SER A 1 97 ? -18.306 -2.919 -0.044 1.00 88.69 97 SER A N 1
ATOM 744 C CA . SER A 1 97 ? -17.299 -2.506 0.935 1.00 88.69 97 SER A CA 1
ATOM 745 C C . SER A 1 97 ? -16.573 -1.221 0.538 1.00 88.69 97 SER A C 1
ATOM 747 O O . SER A 1 97 ? -16.173 -0.450 1.409 1.00 88.69 97 SER A O 1
ATOM 749 N N . ASP A 1 98 ? -16.408 -0.976 -0.761 1.00 86.81 98 ASP A N 1
ATOM 750 C CA . ASP A 1 98 ? -15.663 0.176 -1.262 1.00 86.81 98 ASP A CA 1
ATOM 751 C C . ASP A 1 98 ? -16.513 1.445 -1.239 1.00 86.81 98 ASP A C 1
ATOM 753 O O . ASP A 1 98 ? -16.035 2.491 -0.786 1.00 86.81 98 ASP A O 1
ATOM 757 N N . ALA A 1 99 ? -17.800 1.352 -1.589 1.00 89.31 99 ALA A N 1
ATOM 758 C CA . ALA A 1 99 ? -18.742 2.445 -1.398 1.00 89.31 99 ALA A CA 1
ATOM 759 C C . ALA A 1 99 ? -18.912 2.785 0.090 1.00 89.31 99 ALA A C 1
ATOM 761 O O . ALA A 1 99 ? -18.920 3.964 0.447 1.00 89.31 99 ALA A O 1
ATOM 762 N N . LEU A 1 100 ? -18.974 1.784 0.978 1.00 91.81 100 LEU A N 1
ATOM 763 C CA . LEU A 1 100 ? -19.068 2.024 2.421 1.00 91.81 100 LEU A CA 1
ATOM 764 C C . LEU A 1 100 ? -17.825 2.753 2.959 1.00 91.81 100 LEU A C 1
ATOM 766 O O . LEU A 1 100 ? -17.959 3.740 3.685 1.00 91.81 100 LEU A O 1
ATOM 770 N N . ARG A 1 101 ? -16.616 2.322 2.565 1.00 90.12 101 ARG A N 1
ATOM 771 C CA . ARG A 1 101 ? -15.357 3.003 2.923 1.00 90.12 101 ARG A CA 1
ATOM 772 C C . ARG A 1 101 ? -15.311 4.432 2.393 1.00 90.12 101 ARG A C 1
ATOM 774 O O . ARG A 1 101 ? -14.873 5.325 3.113 1.00 90.12 101 ARG A O 1
ATOM 781 N N . SER A 1 102 ? -15.771 4.660 1.162 1.00 91.50 102 SER A N 1
ATOM 782 C CA . SER A 1 102 ? -15.826 5.994 0.553 1.00 91.50 102 SER A CA 1
ATOM 783 C C . SER A 1 102 ? -16.760 6.935 1.322 1.00 91.50 102 SER A C 1
ATOM 785 O O . SER A 1 102 ? -16.372 8.054 1.662 1.00 91.50 102 SER A O 1
ATOM 787 N N . VAL A 1 103 ? -17.959 6.460 1.673 1.00 92.62 103 VAL A N 1
ATOM 788 C CA . VAL A 1 103 ? -18.923 7.223 2.477 1.00 92.62 103 VAL A CA 1
ATOM 789 C C . VAL A 1 103 ? -18.362 7.522 3.868 1.00 92.62 103 VAL A C 1
ATOM 791 O O . VAL A 1 103 ? -18.465 8.661 4.324 1.00 92.62 103 VAL A O 1
ATOM 794 N N . LEU A 1 104 ? -17.735 6.540 4.525 1.00 91.12 104 LEU A N 1
ATOM 795 C CA . LEU A 1 104 ? -17.123 6.728 5.842 1.00 91.12 104 LEU A CA 1
ATOM 796 C C . LEU A 1 104 ? -15.975 7.743 5.792 1.00 91.12 104 LEU A C 1
ATOM 798 O O . LEU A 1 104 ? -15.937 8.650 6.616 1.00 91.12 104 LEU A O 1
ATOM 802 N N . ARG A 1 105 ? -15.095 7.659 4.785 1.00 90.50 105 ARG A N 1
ATOM 803 C CA . ARG A 1 105 ? -14.008 8.629 4.579 1.00 90.50 105 ARG A CA 1
ATOM 804 C C . ARG A 1 105 ? -14.556 10.047 4.409 1.00 90.50 105 ARG A C 1
ATOM 806 O O . ARG A 1 105 ? -14.152 10.943 5.135 1.00 90.50 105 ARG A O 1
ATOM 813 N N . SER A 1 106 ? -15.565 10.227 3.553 1.00 92.19 106 SER A N 1
ATOM 814 C CA . SER A 1 106 ? -16.226 11.527 3.353 1.00 92.19 106 SER A CA 1
ATOM 815 C C . SER A 1 106 ? -16.936 12.058 4.608 1.00 92.19 106 SER A C 1
ATOM 817 O O . SER A 1 106 ? -17.094 13.272 4.772 1.00 92.19 106 SER A O 1
ATOM 819 N N . LEU A 1 107 ? -17.411 11.177 5.492 1.00 91.31 107 LEU A N 1
ATOM 820 C CA . LEU A 1 107 ? -17.960 11.571 6.789 1.00 91.31 107 LEU A CA 1
ATOM 821 C C . LEU A 1 107 ? -16.854 12.055 7.730 1.00 91.31 107 LEU A C 1
ATOM 823 O O . LEU A 1 107 ? -17.004 13.138 8.288 1.00 91.31 107 LEU A O 1
ATOM 827 N N . CYS A 1 108 ? -15.748 11.315 7.843 1.00 91.88 108 CYS A N 1
ATOM 828 C CA . CYS A 1 108 ? -14.597 11.701 8.663 1.00 91.88 108 CYS A CA 1
ATOM 829 C C . CYS A 1 108 ? -13.945 13.008 8.180 1.00 91.88 108 CYS A C 1
ATOM 831 O O . CYS A 1 108 ? -13.584 13.841 9.005 1.00 91.88 108 CYS A O 1
ATOM 833 N N . ASP A 1 109 ? -13.867 13.238 6.865 1.00 91.19 109 ASP A N 1
ATOM 834 C CA . ASP A 1 109 ? -13.316 14.479 6.297 1.00 91.19 109 ASP A CA 1
ATOM 835 C C . ASP A 1 109 ? -14.160 15.714 6.660 1.00 91.19 109 ASP A C 1
ATOM 837 O O . ASP A 1 109 ? -13.639 16.817 6.824 1.00 91.19 109 ASP A O 1
ATOM 841 N N . ARG A 1 110 ? -15.484 15.544 6.782 1.00 93.88 110 ARG A N 1
ATOM 842 C CA . ARG A 1 110 ? -16.410 16.623 7.170 1.00 93.88 110 ARG A CA 1
ATOM 843 C C . ARG A 1 110 ? -16.525 16.799 8.682 1.00 93.88 110 ARG A C 1
ATOM 845 O O . ARG A 1 110 ? -16.865 17.893 9.124 1.00 93.88 110 ARG A O 1
ATOM 852 N N . HIS A 1 111 ? -16.273 15.735 9.436 1.00 91.94 111 HIS A N 1
ATOM 853 C CA . HIS A 1 111 ? -16.431 15.652 10.885 1.00 91.94 111 HIS A CA 1
ATOM 854 C C . HIS A 1 111 ? -15.209 14.951 11.501 1.00 91.94 111 HIS A C 1
ATOM 856 O O . HIS A 1 111 ? -15.271 13.747 11.778 1.00 91.94 111 HIS A O 1
ATOM 862 N N . PRO A 1 112 ? -14.086 15.667 11.708 1.00 89.62 112 PRO A N 1
ATOM 863 C CA . PRO A 1 112 ? -12.850 15.084 12.239 1.00 89.62 112 PRO A CA 1
ATOM 864 C C . PRO A 1 112 ? -13.021 14.404 13.605 1.00 89.62 112 PRO A C 1
ATOM 866 O O . PRO A 1 112 ? -12.297 13.461 13.921 1.00 89.62 112 PRO A O 1
ATOM 869 N N . GLU A 1 113 ? -14.000 14.845 14.398 1.00 90.25 113 GLU A N 1
ATOM 870 C CA . GLU A 1 113 ? -14.393 14.232 15.666 1.00 90.25 113 GLU A CA 1
ATOM 871 C C . GLU A 1 113 ? -14.820 12.764 15.509 1.00 90.25 113 GLU A C 1
ATOM 873 O O . GLU A 1 113 ? -14.450 11.929 16.333 1.00 90.25 113 GLU A O 1
ATOM 878 N N . LEU A 1 114 ? -15.510 12.424 14.413 1.00 88.56 114 LEU A N 1
ATOM 879 C CA . LEU A 1 114 ? -15.899 11.045 14.106 1.00 88.56 114 LEU A CA 1
ATOM 880 C C . LEU A 1 114 ? -14.695 10.205 13.684 1.00 88.56 114 LEU A C 1
ATOM 882 O O . LEU A 1 114 ? -14.672 9.003 13.920 1.00 88.56 114 LEU A O 1
ATOM 886 N N . GLY A 1 115 ? -13.682 10.826 13.074 1.00 85.75 115 GLY A N 1
ATOM 887 C CA . GLY A 1 115 ? -12.447 10.139 12.705 1.00 85.75 115 GLY A CA 1
ATOM 888 C C . GLY A 1 115 ? -11.730 9.554 13.923 1.00 85.75 115 GLY A C 1
ATOM 889 O O . GLY A 1 115 ? -11.313 8.400 13.880 1.00 85.75 115 GLY A O 1
ATOM 890 N N . GLN A 1 116 ? -11.645 10.316 15.019 1.00 84.50 116 GLN A N 1
ATOM 891 C CA . GLN A 1 116 ? -11.055 9.836 16.275 1.00 84.50 116 GLN A CA 1
ATOM 892 C C . GLN A 1 116 ? -11.882 8.699 16.882 1.00 84.50 116 GLN A C 1
ATOM 894 O O . GLN A 1 116 ? -11.331 7.653 17.206 1.00 84.50 116 GLN A O 1
ATOM 899 N N . GLU A 1 117 ? -13.210 8.846 16.928 1.00 86.75 117 GLU A N 1
ATOM 900 C CA . GLU A 1 117 ? -14.099 7.791 17.427 1.00 86.75 117 GLU A CA 1
ATOM 901 C C . GLU A 1 117 ? -13.962 6.497 16.609 1.00 86.75 117 GLU A C 1
ATOM 903 O O . GLU A 1 117 ? -13.900 5.406 17.171 1.00 86.75 117 GLU A O 1
ATOM 908 N N . VAL A 1 118 ? -13.843 6.593 15.281 1.00 86.62 118 VAL A N 1
ATOM 909 C CA . VAL A 1 118 ? -13.611 5.429 14.415 1.00 86.62 118 VAL A CA 1
ATOM 910 C C . VAL A 1 118 ? -12.270 4.764 14.722 1.00 86.62 118 VAL A C 1
ATOM 912 O O . VAL A 1 118 ? -12.230 3.539 14.794 1.00 86.62 118 VAL A O 1
ATOM 915 N N . VAL A 1 119 ? -11.194 5.530 14.920 1.00 85.44 119 VAL A N 1
ATOM 916 C CA . VAL A 1 119 ? -9.871 4.980 15.271 1.00 85.44 119 VAL A CA 1
ATOM 917 C C . VAL A 1 119 ? -9.897 4.293 16.638 1.00 85.44 119 VAL A C 1
ATOM 919 O O . VAL A 1 119 ? -9.341 3.206 16.771 1.00 85.44 119 VAL A O 1
ATOM 922 N N . ASP A 1 120 ? -10.587 4.875 17.619 1.00 84.31 120 ASP A N 1
ATOM 923 C CA . ASP A 1 120 ? -10.706 4.320 18.972 1.00 84.31 120 ASP A CA 1
ATOM 924 C C . ASP A 1 120 ? -11.583 3.060 19.021 1.00 84.31 120 ASP A C 1
ATOM 926 O O . ASP A 1 120 ? -11.350 2.155 19.825 1.00 84.31 120 ASP A O 1
ATOM 930 N N . THR A 1 121 ? -12.602 2.991 18.162 1.00 84.81 121 THR A N 1
ATOM 931 C CA . THR A 1 121 ? -13.549 1.865 18.122 1.00 84.81 121 THR A CA 1
ATOM 932 C C . THR A 1 121 ? -13.066 0.737 17.210 1.00 84.81 121 THR A C 1
ATOM 934 O O . THR A 1 121 ? -13.444 -0.424 17.394 1.00 84.81 121 THR A O 1
ATOM 937 N N . ALA A 1 122 ? -12.253 1.053 16.200 1.00 82.00 122 ALA A N 1
ATOM 938 C CA . ALA A 1 122 ? -11.726 0.063 15.278 1.00 82.00 122 ALA A CA 1
ATOM 939 C C . ALA A 1 122 ? -10.708 -0.849 15.984 1.00 82.00 122 ALA A C 1
ATOM 941 O O . ALA A 1 122 ? -9.842 -0.377 16.724 1.00 82.00 122 ALA A O 1
ATOM 942 N N . PRO A 1 123 ? -10.759 -2.171 15.745 1.00 80.75 123 PRO A N 1
ATOM 943 C CA . PRO A 1 123 ? -9.714 -3.053 16.231 1.00 80.75 123 PRO A CA 1
ATOM 944 C C . PRO A 1 123 ? -8.382 -2.662 15.586 1.00 80.75 123 PRO A C 1
ATOM 946 O O . PRO A 1 123 ? -8.326 -2.361 14.390 1.00 80.75 123 PRO A O 1
ATOM 949 N N . ARG A 1 124 ? -7.301 -2.706 16.373 1.00 77.12 124 ARG A N 1
ATOM 950 C CA . ARG A 1 124 ? -5.949 -2.488 15.845 1.00 77.12 124 ARG A CA 1
ATOM 951 C C . ARG A 1 124 ? -5.687 -3.440 14.671 1.00 77.12 124 ARG A C 1
ATOM 953 O O . ARG A 1 124 ? -6.056 -4.617 14.760 1.00 77.12 124 ARG A O 1
ATOM 960 N N . PRO A 1 125 ? -5.062 -2.962 13.582 1.00 78.19 125 PRO A N 1
ATOM 961 C CA . PRO A 1 125 ? -4.764 -3.809 12.441 1.00 78.19 125 PRO A CA 1
ATOM 962 C C . PRO A 1 125 ? -3.809 -4.928 12.870 1.00 78.19 125 PRO A C 1
ATOM 964 O O . PRO A 1 125 ? -2.749 -4.687 13.441 1.00 78.19 125 PRO A O 1
ATOM 967 N N . ASN A 1 126 ? -4.193 -6.174 12.600 1.00 87.69 126 ASN A N 1
ATOM 968 C CA . ASN A 1 126 ? -3.327 -7.329 12.811 1.00 87.69 126 ASN A CA 1
ATOM 969 C C . ASN A 1 126 ? -2.339 -7.453 11.636 1.00 87.69 126 ASN A C 1
ATOM 971 O O . ASN A 1 126 ? -2.680 -7.113 10.497 1.00 87.69 126 ASN A O 1
ATOM 975 N N . ILE A 1 127 ? -1.154 -8.017 11.885 1.00 92.19 127 ILE A N 1
ATOM 976 C CA . ILE A 1 127 ? -0.145 -8.326 10.861 1.00 92.19 127 ILE A CA 1
ATOM 977 C C . ILE A 1 127 ? -0.781 -9.093 9.699 1.00 92.19 127 ILE A C 1
ATOM 979 O O . ILE A 1 127 ? -0.632 -8.704 8.546 1.00 92.19 127 ILE A O 1
ATOM 983 N N . THR A 1 128 ? -1.551 -10.149 9.991 1.00 92.31 128 THR A N 1
ATOM 984 C CA . THR A 1 128 ? -2.174 -10.986 8.954 1.00 92.31 128 THR A CA 1
ATOM 985 C C . THR A 1 128 ? -3.093 -10.178 8.041 1.00 92.31 128 THR A C 1
ATOM 987 O O . THR A 1 128 ? -3.050 -10.347 6.826 1.00 92.31 128 THR A O 1
ATOM 990 N N . SER A 1 129 ? -3.894 -9.267 8.603 1.00 90.50 129 SER A N 1
ATOM 991 C CA . SER A 1 129 ? -4.772 -8.409 7.802 1.00 90.50 129 SER A CA 1
ATOM 992 C C . SER A 1 129 ? -3.993 -7.391 6.971 1.00 90.50 129 SER A C 1
ATOM 994 O O . SER A 1 129 ? -4.349 -7.169 5.818 1.00 90.50 129 SER A O 1
ATOM 996 N N . ALA A 1 130 ? -2.922 -6.806 7.516 1.00 93.62 130 ALA A N 1
ATOM 997 C CA . ALA A 1 130 ? -2.088 -5.857 6.782 1.00 93.62 130 ALA A CA 1
ATOM 998 C C . ALA A 1 130 ? -1.372 -6.541 5.606 1.00 93.62 130 ALA A C 1
ATOM 1000 O O . ALA A 1 130 ? -1.480 -6.084 4.470 1.00 93.62 130 ALA A O 1
ATOM 1001 N N . LEU A 1 131 ? -0.738 -7.693 5.848 1.00 94.88 131 LEU A N 1
ATOM 1002 C CA . LEU A 1 131 ? -0.083 -8.482 4.801 1.00 94.88 131 LEU A CA 1
ATOM 1003 C C . LEU A 1 131 ? -1.074 -8.969 3.737 1.00 94.88 131 LEU A C 1
ATOM 1005 O O . LEU A 1 131 ? -0.738 -8.981 2.559 1.00 94.88 131 LEU A O 1
ATOM 1009 N N . GLN A 1 132 ? -2.308 -9.313 4.119 1.00 95.06 132 GLN A N 1
ATOM 1010 C CA . GLN A 1 132 ? -3.351 -9.670 3.155 1.00 95.06 132 GLN A CA 1
ATOM 1011 C C . GLN A 1 132 ? -3.756 -8.483 2.266 1.00 95.06 132 GLN A C 1
ATOM 1013 O O . GLN A 1 132 ? -4.009 -8.651 1.076 1.00 95.06 132 GLN A O 1
ATOM 1018 N N . VAL A 1 133 ? -3.832 -7.269 2.817 1.00 94.75 133 VAL A N 1
ATOM 1019 C CA . VAL A 1 133 ? -4.099 -6.070 2.008 1.00 94.75 133 VAL A CA 1
ATOM 1020 C C . VAL A 1 133 ? -2.950 -5.823 1.029 1.00 94.75 133 VAL A C 1
ATOM 1022 O O . VAL A 1 133 ? -3.199 -5.596 -0.154 1.00 94.75 133 VAL A O 1
ATOM 1025 N N . LEU A 1 134 ? -1.703 -5.928 1.490 1.00 96.00 134 LEU A N 1
ATOM 1026 C CA . LEU A 1 134 ? -0.522 -5.757 0.643 1.00 96.00 134 LEU A CA 1
ATOM 1027 C C . LEU A 1 134 ? -0.429 -6.833 -0.453 1.00 96.00 134 LEU A C 1
ATOM 1029 O O . LEU A 1 134 ? -0.144 -6.511 -1.606 1.00 96.00 134 LEU A O 1
ATOM 1033 N N . SER A 1 135 ? -0.758 -8.090 -0.145 1.00 95.38 135 SER A N 1
ATOM 1034 C CA . SER A 1 135 ? -0.781 -9.163 -1.146 1.00 95.38 135 SER A CA 1
ATOM 1035 C C . SER A 1 135 ? -1.880 -8.966 -2.197 1.00 95.38 135 SER A C 1
ATOM 1037 O O . SER A 1 135 ? -1.678 -9.289 -3.367 1.00 95.38 135 SER A O 1
ATOM 1039 N N . ASN A 1 136 ? -3.017 -8.357 -1.841 1.00 95.75 136 ASN A N 1
ATOM 1040 C CA . ASN A 1 136 ? -4.044 -7.978 -2.817 1.00 95.75 136 ASN A CA 1
ATOM 1041 C C . ASN A 1 136 ? -3.548 -6.885 -3.781 1.00 95.75 136 ASN A C 1
ATOM 1043 O O . ASN A 1 136 ? -3.805 -6.965 -4.987 1.00 95.75 136 ASN A O 1
ATOM 1047 N N . TYR A 1 137 ? -2.813 -5.881 -3.282 1.00 96.50 137 TYR A N 1
ATOM 1048 C CA . TYR A 1 137 ? -2.170 -4.874 -4.138 1.00 96.50 137 TYR A CA 1
ATOM 1049 C C . TYR A 1 137 ? -1.170 -5.518 -5.094 1.00 96.50 137 TYR A C 1
ATOM 1051 O O . TYR A 1 137 ? -1.171 -5.228 -6.291 1.00 96.50 137 TYR A O 1
ATOM 1059 N N . GLN A 1 138 ? -0.371 -6.451 -4.587 1.00 95.06 138 GLN A N 1
ATOM 1060 C CA . GLN A 1 138 ? 0.587 -7.200 -5.381 1.00 95.06 138 GLN A CA 1
ATOM 1061 C C . GLN A 1 138 ? -0.085 -8.074 -6.454 1.00 95.06 138 GLN A C 1
ATOM 1063 O O . GLN A 1 138 ? 0.336 -8.073 -7.608 1.00 95.06 138 GLN A O 1
ATOM 1068 N N . SER A 1 139 ? -1.164 -8.781 -6.113 1.00 96.12 139 SER A N 1
ATOM 1069 C CA . SER A 1 139 ? -1.942 -9.565 -7.078 1.00 96.12 139 SER A CA 1
ATOM 1070 C C . SER A 1 139 ? -2.538 -8.671 -8.170 1.00 96.12 139 SER A C 1
ATOM 1072 O O . SER A 1 139 ? -2.477 -8.998 -9.357 1.00 96.12 139 SER A O 1
ATOM 1074 N N . THR A 1 140 ? -3.032 -7.489 -7.788 1.00 95.44 140 THR A N 1
ATOM 1075 C CA . THR A 1 140 ? -3.526 -6.481 -8.734 1.00 95.44 140 THR A CA 1
ATOM 1076 C C . THR A 1 140 ? -2.411 -6.025 -9.676 1.00 95.44 140 THR A C 1
ATOM 1078 O O . THR A 1 140 ? -2.605 -6.022 -10.892 1.00 95.44 140 THR A O 1
ATOM 1081 N N . LEU A 1 141 ? -1.224 -5.725 -9.142 1.00 95.06 141 LEU A N 1
ATOM 1082 C CA . LEU A 1 141 ? -0.030 -5.395 -9.920 1.00 95.06 141 LEU A CA 1
ATOM 1083 C C . LEU A 1 141 ? 0.305 -6.514 -10.915 1.00 95.06 141 LEU A C 1
ATOM 1085 O O . LEU A 1 141 ? 0.442 -6.241 -12.106 1.00 95.06 141 LEU A O 1
ATOM 1089 N N . GLN A 1 142 ? 0.366 -7.770 -10.473 1.00 93.38 142 GLN A N 1
ATOM 1090 C CA . GLN A 1 142 ? 0.676 -8.909 -11.344 1.00 93.38 142 GLN A CA 1
ATOM 1091 C C . GLN A 1 142 ? -0.366 -9.079 -12.459 1.00 93.38 142 GLN A C 1
ATOM 1093 O O . GLN A 1 142 ? -0.013 -9.292 -13.618 1.00 93.38 142 GLN A O 1
ATOM 1098 N N . SER A 1 143 ? -1.651 -8.909 -12.143 1.00 94.44 143 SER A N 1
ATOM 1099 C CA . SER A 1 143 ? -2.738 -8.985 -13.130 1.00 94.44 143 SER A CA 1
ATOM 1100 C C . SER A 1 143 ? -2.746 -7.823 -14.131 1.00 94.44 143 SER A C 1
ATOM 1102 O O . SER A 1 143 ? -3.328 -7.929 -15.212 1.00 94.44 143 SER A O 1
ATOM 1104 N N . SER A 1 144 ? -2.096 -6.708 -13.785 1.00 94.06 144 SER A N 1
ATOM 1105 C CA . SER A 1 144 ? -2.058 -5.509 -14.619 1.00 94.06 144 SER A CA 1
ATOM 1106 C C . SER A 1 144 ? -1.050 -5.599 -15.764 1.00 94.06 144 SER A C 1
ATOM 1108 O O . SER A 1 144 ? -1.118 -4.776 -16.679 1.00 94.06 144 SER A O 1
ATOM 1110 N N . PHE A 1 145 ? -0.165 -6.602 -15.771 1.00 94.62 145 PHE A N 1
ATOM 1111 C CA . PHE A 1 145 ? 0.806 -6.794 -16.845 1.00 94.62 145 PHE A CA 1
ATOM 1112 C C . PHE A 1 145 ? 0.132 -7.011 -18.211 1.00 94.62 145 PHE A C 1
ATOM 1114 O O . PHE A 1 145 ? -0.917 -7.658 -18.312 1.00 94.62 145 PHE A O 1
ATOM 1121 N N . PRO A 1 146 ? 0.708 -6.465 -19.297 1.00 91.75 146 PRO A N 1
ATOM 1122 C CA . PRO A 1 146 ? 0.214 -6.737 -20.636 1.00 91.75 146 PRO A CA 1
ATOM 1123 C C . PRO A 1 146 ? 0.409 -8.207 -21.019 1.00 91.75 146 PRO A C 1
ATOM 1125 O O . PRO A 1 146 ? 1.425 -8.823 -20.707 1.00 91.75 146 PRO A O 1
ATOM 1128 N N . LEU A 1 147 ? -0.583 -8.766 -21.718 1.00 88.88 147 LEU A N 1
ATOM 1129 C CA . LEU A 1 147 ? -0.511 -10.124 -22.247 1.00 88.88 147 LEU A CA 1
ATOM 1130 C C . LEU A 1 147 ? 0.450 -10.149 -23.443 1.00 88.88 147 LEU A C 1
ATOM 1132 O O . LEU A 1 147 ? 0.153 -9.578 -24.492 1.00 88.88 147 LEU A O 1
ATOM 1136 N N . GLY A 1 148 ? 1.575 -10.846 -23.281 1.00 82.31 148 GLY A N 1
ATOM 1137 C CA . GLY A 1 148 ? 2.601 -10.994 -24.313 1.00 82.31 148 GLY A CA 1
ATOM 1138 C C . GLY A 1 148 ? 3.582 -9.818 -24.394 1.00 82.31 148 GLY A C 1
ATOM 1139 O O . GLY A 1 148 ? 3.326 -8.720 -23.905 1.00 82.31 148 GLY A O 1
ATOM 1140 N N . GLY A 1 149 ? 4.730 -10.063 -25.029 1.00 85.38 149 GLY A N 1
ATOM 1141 C CA . GLY A 1 149 ? 5.849 -9.118 -25.082 1.00 85.38 149 GLY A CA 1
ATOM 1142 C C . GLY A 1 149 ? 6.825 -9.270 -23.911 1.00 85.38 149 GLY A C 1
ATOM 1143 O O . GLY A 1 149 ? 6.733 -10.215 -23.130 1.00 85.38 149 GLY A O 1
ATOM 1144 N N . ASN A 1 150 ? 7.795 -8.355 -23.826 1.00 87.50 150 ASN A N 1
ATOM 1145 C CA . ASN A 1 150 ? 8.766 -8.330 -22.735 1.00 87.50 150 ASN A CA 1
ATOM 1146 C C . ASN A 1 150 ? 8.140 -7.650 -21.496 1.00 87.50 150 ASN A C 1
ATOM 1148 O O . ASN A 1 150 ? 7.818 -6.455 -21.579 1.00 87.50 150 ASN A O 1
ATOM 1152 N N . PRO A 1 151 ? 7.976 -8.362 -20.363 1.00 88.94 151 PRO A N 1
ATOM 1153 C CA . PRO A 1 151 ? 7.419 -7.790 -19.140 1.00 88.94 151 PRO A CA 1
ATOM 1154 C C . PRO A 1 151 ? 8.303 -6.695 -18.534 1.00 88.94 151 PRO A C 1
ATOM 1156 O O . PRO A 1 151 ? 7.776 -5.876 -17.802 1.00 88.94 151 PRO A O 1
ATOM 1159 N N . SER A 1 152 ? 9.593 -6.628 -18.871 1.00 91.69 152 SER A N 1
ATOM 1160 C CA . SER A 1 152 ? 10.541 -5.621 -18.368 1.00 91.69 152 SER A CA 1
ATOM 1161 C C . SER A 1 152 ? 10.669 -4.383 -19.268 1.00 91.69 152 SER A C 1
ATOM 1163 O O . SER A 1 152 ? 11.484 -3.501 -18.998 1.00 91.69 152 SER A O 1
ATOM 1165 N N . SER A 1 153 ? 9.858 -4.296 -20.329 1.00 93.56 153 SER A N 1
ATOM 1166 C CA . SER A 1 153 ? 9.875 -3.177 -21.279 1.00 93.56 153 SER A CA 1
ATOM 1167 C C . SER A 1 153 ? 9.236 -1.896 -20.734 1.00 93.56 153 SER A C 1
ATOM 1169 O O . SER A 1 153 ? 8.333 -1.934 -19.897 1.00 93.56 153 SER A O 1
ATOM 1171 N N . ASP A 1 154 ? 9.607 -0.752 -21.314 1.00 93.38 154 ASP A N 1
ATOM 1172 C CA . ASP A 1 154 ? 9.035 0.560 -20.974 1.00 93.38 154 ASP A CA 1
ATOM 1173 C C . ASP A 1 154 ? 7.506 0.610 -21.138 1.00 93.38 154 ASP A C 1
ATOM 1175 O O . ASP A 1 154 ? 6.803 1.287 -20.386 1.00 93.38 154 ASP A O 1
ATOM 1179 N N . TYR A 1 155 ? 6.956 -0.116 -22.117 1.00 93.38 155 TYR A N 1
ATOM 1180 C CA . TYR A 1 155 ? 5.507 -0.210 -22.300 1.00 93.38 155 TYR A CA 1
ATOM 1181 C C . TYR A 1 155 ? 4.831 -0.905 -21.110 1.00 93.38 155 TYR A C 1
ATOM 1183 O O . TYR A 1 155 ? 3.820 -0.414 -20.603 1.00 93.38 155 TYR A O 1
ATOM 1191 N N . ALA A 1 156 ? 5.399 -2.023 -20.646 1.00 94.44 156 ALA A N 1
ATOM 1192 C CA . ALA A 1 156 ? 4.894 -2.740 -19.482 1.00 94.44 156 ALA A CA 1
ATOM 1193 C C . ALA A 1 156 ? 5.023 -1.889 -18.209 1.00 94.44 156 ALA A C 1
ATOM 1195 O O . ALA A 1 156 ? 4.047 -1.793 -17.464 1.00 94.44 156 ALA A O 1
ATOM 1196 N N . TYR A 1 157 ? 6.146 -1.182 -18.027 1.00 94.88 157 TYR A N 1
ATOM 1197 C CA . TYR A 1 157 ? 6.339 -0.251 -16.910 1.00 94.88 157 TYR A CA 1
ATOM 1198 C C . TYR A 1 157 ? 5.228 0.795 -16.854 1.00 94.88 157 TYR A C 1
ATOM 1200 O O . TYR A 1 157 ? 4.522 0.894 -15.855 1.00 94.88 157 TYR A O 1
ATOM 1208 N N . ASN A 1 158 ? 4.997 1.530 -17.947 1.00 94.31 158 ASN A N 1
ATOM 1209 C CA . ASN A 1 158 ? 3.994 2.599 -17.972 1.00 94.31 158 ASN A CA 1
ATOM 1210 C C . ASN A 1 158 ? 2.576 2.103 -17.653 1.00 94.31 158 ASN A C 1
ATOM 1212 O O . ASN A 1 158 ? 1.769 2.854 -17.106 1.00 94.31 158 ASN A O 1
ATOM 1216 N N . ARG A 1 159 ? 2.274 0.840 -17.975 1.00 94.62 159 ARG A N 1
ATOM 1217 C CA . ARG A 1 159 ? 0.985 0.217 -17.672 1.00 94.62 159 ARG A CA 1
ATOM 1218 C C . ARG A 1 159 ? 0.849 -0.155 -16.197 1.00 94.62 159 ARG A C 1
ATOM 1220 O O . ARG A 1 159 ? -0.205 0.095 -15.619 1.00 94.62 159 ARG A O 1
ATOM 1227 N N . VAL A 1 160 ? 1.878 -0.751 -15.596 1.00 95.50 160 VAL A N 1
ATOM 1228 C CA . VAL A 1 160 ? 1.795 -1.246 -14.211 1.00 95.50 160 VAL A CA 1
ATOM 1229 C C . VAL A 1 160 ? 2.218 -0.211 -13.168 1.00 95.50 160 VAL A C 1
ATOM 1231 O O . VAL A 1 160 ? 1.887 -0.367 -11.996 1.00 95.50 160 VAL A O 1
ATOM 1234 N N . ARG A 1 161 ? 2.902 0.866 -13.575 1.00 95.00 161 ARG A N 1
ATOM 1235 C CA . ARG A 1 161 ? 3.430 1.918 -12.692 1.00 95.00 161 ARG A CA 1
ATOM 1236 C C . ARG A 1 161 ? 2.412 2.425 -11.663 1.00 95.00 161 ARG A C 1
ATOM 1238 O O . ARG A 1 161 ? 2.785 2.485 -10.496 1.00 95.00 161 ARG A O 1
ATOM 1245 N N . PRO A 1 162 ? 1.144 2.738 -12.004 1.00 96.06 162 PRO A N 1
ATOM 1246 C CA . PRO A 1 162 ? 0.172 3.171 -10.997 1.00 96.06 162 PRO A CA 1
ATOM 1247 C C . PRO A 1 162 ? -0.066 2.123 -9.901 1.00 96.06 162 PRO A C 1
ATOM 1249 O O . PRO A 1 162 ? -0.247 2.468 -8.740 1.00 96.06 162 PRO A O 1
ATOM 1252 N N . HIS A 1 163 ? -0.032 0.836 -10.252 1.00 96.06 163 HIS A N 1
ATOM 1253 C CA . HIS A 1 163 ? -0.214 -0.261 -9.302 1.00 96.06 163 HIS A CA 1
ATOM 1254 C C . HIS A 1 163 ? 1.028 -0.492 -8.435 1.00 96.06 163 HIS A C 1
ATOM 1256 O O . HIS A 1 163 ? 0.881 -0.798 -7.256 1.00 96.06 163 HIS A O 1
ATOM 1262 N N . VAL A 1 164 ? 2.229 -0.294 -8.995 1.00 95.25 164 VAL A N 1
ATOM 1263 C CA . VAL A 1 164 ? 3.484 -0.272 -8.225 1.00 95.25 164 VAL A CA 1
ATOM 1264 C C . VAL A 1 164 ? 3.439 0.850 -7.192 1.00 95.25 164 VAL A C 1
ATOM 1266 O O . VAL A 1 164 ? 3.648 0.588 -6.014 1.00 95.25 164 VAL A O 1
ATOM 1269 N N . MET A 1 165 ? 3.091 2.073 -7.607 1.00 96.00 165 MET A N 1
ATOM 1270 C CA . MET A 1 165 ? 3.013 3.215 -6.690 1.00 96.00 165 MET A CA 1
ATOM 1271 C C . MET A 1 165 ? 1.986 2.980 -5.579 1.00 96.00 165 MET A C 1
ATOM 1273 O O . MET A 1 165 ? 2.317 3.151 -4.416 1.00 96.00 165 MET A O 1
ATOM 1277 N N . ASN A 1 166 ? 0.791 2.473 -5.901 1.00 96.19 166 ASN A N 1
ATOM 1278 C CA . ASN A 1 166 ? -0.219 2.164 -4.882 1.00 96.19 166 ASN A CA 1
ATOM 1279 C C . ASN A 1 166 ? 0.259 1.124 -3.851 1.00 96.19 166 ASN A C 1
ATOM 1281 O O . ASN A 1 166 ? -0.088 1.224 -2.676 1.00 96.19 166 ASN A O 1
ATOM 1285 N N . LEU A 1 167 ? 1.028 0.114 -4.281 1.00 96.56 167 LEU A N 1
ATOM 1286 C CA . LEU A 1 167 ? 1.618 -0.870 -3.370 1.00 96.56 167 LEU A CA 1
ATOM 1287 C C . LEU A 1 167 ? 2.674 -0.219 -2.465 1.00 96.56 167 LEU A C 1
ATOM 1289 O O . LEU A 1 167 ? 2.666 -0.462 -1.260 1.00 96.56 167 LEU A O 1
ATOM 1293 N N . LEU A 1 168 ? 3.556 0.611 -3.027 1.00 96.25 168 LEU A N 1
ATOM 1294 C CA . LEU A 1 168 ? 4.595 1.314 -2.270 1.00 96.25 168 LEU A CA 1
ATOM 1295 C C . LEU A 1 168 ? 4.007 2.340 -1.288 1.00 96.25 168 LEU A C 1
ATOM 1297 O O . LEU A 1 168 ? 4.460 2.419 -0.150 1.00 96.25 168 LEU A O 1
ATOM 1301 N N . ASP A 1 169 ? 2.961 3.065 -1.681 1.00 96.50 169 ASP A N 1
ATOM 1302 C CA . ASP A 1 169 ? 2.236 3.987 -0.801 1.00 96.50 169 ASP A CA 1
ATOM 1303 C C . ASP A 1 169 ? 1.602 3.230 0.374 1.00 96.50 169 ASP A C 1
ATOM 1305 O O . ASP A 1 169 ? 1.780 3.609 1.530 1.00 96.50 169 ASP A O 1
ATOM 1309 N N . ALA A 1 170 ? 0.951 2.092 0.106 1.00 95.50 170 ALA A N 1
ATOM 1310 C CA . ALA A 1 170 ? 0.404 1.246 1.164 1.00 95.50 170 ALA A CA 1
ATOM 1311 C C . ALA A 1 170 ? 1.500 0.705 2.102 1.00 95.50 170 ALA A C 1
ATOM 1313 O O . ALA A 1 170 ? 1.298 0.647 3.316 1.00 95.50 170 ALA A O 1
ATOM 1314 N N . LEU A 1 171 ? 2.669 0.329 1.569 1.00 95.69 171 LEU A N 1
ATOM 1315 C CA . LEU A 1 171 ? 3.820 -0.067 2.384 1.00 95.69 171 LEU A CA 1
ATOM 1316 C C . LEU A 1 171 ? 4.289 1.075 3.290 1.00 95.69 171 LEU A C 1
ATOM 1318 O O . LEU A 1 171 ? 4.547 0.834 4.471 1.00 95.69 171 LEU A O 1
ATOM 1322 N N . ASN A 1 172 ? 4.356 2.299 2.772 1.00 95.50 172 ASN A N 1
ATOM 1323 C CA . ASN A 1 172 ? 4.736 3.479 3.546 1.00 95.50 172 ASN A CA 1
ATOM 1324 C C . ASN A 1 172 ? 3.721 3.816 4.647 1.00 95.50 172 ASN A C 1
ATOM 1326 O O . ASN A 1 172 ? 4.128 4.242 5.725 1.00 95.50 172 ASN A O 1
ATOM 1330 N N . ASP A 1 173 ? 2.429 3.574 4.421 1.00 93.88 173 ASP A N 1
ATOM 1331 C CA . ASP A 1 173 ? 1.383 3.810 5.421 1.00 93.88 173 ASP A CA 1
ATOM 1332 C C . ASP A 1 173 ? 1.394 2.757 6.541 1.00 93.88 173 ASP A C 1
ATOM 1334 O O . ASP A 1 173 ? 1.273 3.086 7.725 1.00 93.88 173 ASP A O 1
ATOM 1338 N N . PHE A 1 174 ? 1.544 1.474 6.192 1.00 94.56 174 PHE A N 1
ATOM 1339 C CA . PHE A 1 174 ? 1.493 0.388 7.175 1.00 94.56 174 PHE A CA 1
ATOM 1340 C C . PHE A 1 174 ? 2.792 0.224 7.958 1.00 94.56 174 PHE A C 1
ATOM 1342 O O . PHE A 1 174 ? 2.748 -0.106 9.143 1.00 94.56 174 PHE A O 1
ATOM 1349 N N . THR A 1 175 ? 3.948 0.456 7.334 1.00 95.31 175 THR A N 1
ATOM 1350 C CA . THR A 1 175 ? 5.243 0.148 7.955 1.00 95.31 175 THR A CA 1
ATOM 1351 C C . THR A 1 175 ? 5.459 0.879 9.282 1.00 95.31 175 THR A C 1
ATOM 1353 O O . THR A 1 175 ? 5.721 0.197 10.272 1.00 95.31 175 THR A O 1
ATOM 1356 N N . PRO A 1 176 ? 5.248 2.205 9.397 1.00 94.00 176 PRO A N 1
ATOM 1357 C CA . PRO A 1 176 ? 5.403 2.921 10.664 1.00 94.00 176 PRO A CA 1
ATOM 1358 C C . PRO A 1 176 ? 4.484 2.424 11.788 1.00 94.00 176 PRO A C 1
ATOM 1360 O O . PRO A 1 176 ? 4.795 2.627 12.961 1.00 94.00 176 PRO A O 1
ATOM 1363 N N . HIS A 1 177 ? 3.357 1.778 11.466 1.00 92.69 177 HIS A N 1
ATOM 1364 C CA . HIS A 1 177 ? 2.450 1.227 12.474 1.00 92.69 177 HIS A CA 1
ATOM 1365 C C . HIS A 1 177 ? 3.068 0.044 13.228 1.00 92.69 177 HIS A C 1
ATOM 1367 O O . HIS A 1 177 ? 2.821 -0.121 14.420 1.00 92.69 177 HIS A O 1
ATOM 1373 N N . PHE A 1 178 ? 3.899 -0.745 12.546 1.00 94.06 178 PHE A N 1
ATOM 1374 C CA . PHE A 1 178 ? 4.569 -1.920 13.105 1.00 94.06 178 PHE A CA 1
ATOM 1375 C C . PHE A 1 178 ? 5.996 -1.627 13.575 1.00 94.06 178 PHE A C 1
ATOM 1377 O O . PHE A 1 178 ? 6.733 -2.557 13.900 1.00 94.06 178 PHE A O 1
ATOM 1384 N N . LEU A 1 179 ? 6.400 -0.356 13.628 1.00 94.19 179 LEU A N 1
ATOM 1385 C CA . LEU A 1 179 ? 7.702 0.069 14.135 1.00 94.19 179 LEU A CA 1
ATOM 1386 C C . LEU A 1 179 ? 7.571 0.803 15.478 1.00 94.19 179 LEU A C 1
ATOM 1388 O O . LEU A 1 179 ? 6.537 1.418 15.760 1.00 94.19 179 LEU A O 1
ATOM 1392 N N . PRO A 1 180 ? 8.633 0.801 16.299 1.00 90.38 180 PRO A N 1
ATOM 1393 C CA . PRO A 1 180 ? 8.731 1.683 17.454 1.00 90.38 180 PRO A CA 1
ATOM 1394 C C . PRO A 1 180 ? 8.531 3.159 17.061 1.00 90.38 180 PRO A C 1
ATOM 1396 O O . PRO A 1 180 ? 9.095 3.600 16.055 1.00 90.38 180 PRO A O 1
ATOM 1399 N N . PRO A 1 181 ? 7.765 3.951 17.839 1.00 88.88 181 PRO A N 1
ATOM 1400 C CA . PRO A 1 181 ? 7.196 3.638 19.159 1.00 88.88 181 PRO A CA 1
ATOM 1401 C C . PRO A 1 181 ? 5.786 3.010 19.141 1.00 88.88 181 PRO A C 1
ATOM 1403 O O . PRO A 1 181 ? 5.232 2.759 20.209 1.00 88.88 181 PRO A O 1
ATOM 1406 N N . ASN A 1 182 ? 5.178 2.798 17.970 1.00 89.12 182 ASN A N 1
ATOM 1407 C CA . ASN A 1 182 ? 3.787 2.341 17.859 1.00 89.12 182 ASN A CA 1
ATOM 1408 C C . ASN A 1 182 ? 3.623 0.863 18.233 1.00 89.12 182 ASN A C 1
ATOM 1410 O O . ASN A 1 182 ? 2.679 0.507 18.944 1.00 89.12 182 ASN A O 1
ATOM 1414 N N . GLU A 1 183 ? 4.559 0.032 17.775 1.00 89.75 183 GLU A N 1
ATOM 1415 C CA . GLU A 1 183 ? 4.704 -1.366 18.169 1.00 89.75 183 GLU A CA 1
ATOM 1416 C C . GLU A 1 183 ? 5.948 -1.513 19.047 1.00 89.75 183 GLU A C 1
ATOM 1418 O O . GLU A 1 183 ? 7.042 -1.077 18.681 1.00 89.75 183 GLU A O 1
ATOM 1423 N N . THR A 1 184 ? 5.775 -2.108 20.224 1.00 86.56 184 THR A N 1
ATOM 1424 C CA . THR A 1 184 ? 6.843 -2.259 21.220 1.00 86.56 184 THR A CA 1
ATOM 1425 C C . THR A 1 184 ? 7.405 -3.670 21.253 1.00 86.56 184 THR A C 1
ATOM 1427 O O . THR A 1 184 ? 8.513 -3.862 21.748 1.00 86.56 184 THR A O 1
ATOM 1430 N N . HIS A 1 185 ? 6.676 -4.662 20.734 1.00 89.69 185 HIS A N 1
ATOM 1431 C CA . HIS A 1 185 ? 7.112 -6.049 20.709 1.00 89.69 185 HIS A CA 1
ATOM 1432 C C . HIS A 1 185 ? 7.955 -6.327 19.458 1.00 89.69 185 HIS A C 1
ATOM 1434 O O . HIS A 1 185 ? 7.399 -6.451 18.363 1.00 89.69 185 HIS A O 1
ATOM 1440 N N . PRO A 1 186 ? 9.282 -6.537 19.587 1.00 91.25 186 PRO A N 1
ATOM 1441 C CA . PRO A 1 186 ? 10.144 -6.689 18.420 1.00 91.25 186 PRO A CA 1
ATOM 1442 C C . PRO A 1 186 ? 9.772 -7.897 17.560 1.00 91.25 186 PRO A C 1
ATOM 1444 O O . PRO A 1 186 ? 9.873 -7.834 16.344 1.00 91.25 186 PRO A O 1
ATOM 1447 N N . SER A 1 187 ? 9.288 -8.990 18.160 1.00 92.31 187 SER A N 1
ATOM 1448 C CA . SER A 1 187 ? 8.833 -10.168 17.412 1.00 92.31 187 SER A CA 1
ATOM 1449 C C . SER A 1 187 ? 7.693 -9.843 16.440 1.00 92.31 187 SER A C 1
ATOM 1451 O O . SER A 1 187 ? 7.679 -10.364 15.331 1.00 92.31 187 SER A O 1
ATOM 1453 N N . THR A 1 188 ? 6.761 -8.968 16.828 1.00 92.62 188 THR A N 1
ATOM 1454 C CA . THR A 1 188 ? 5.653 -8.515 15.973 1.00 92.62 188 THR A CA 1
ATOM 1455 C C . THR A 1 188 ? 6.194 -7.708 14.795 1.00 92.62 188 THR A C 1
ATOM 1457 O O . THR A 1 188 ? 5.892 -8.022 13.644 1.00 92.62 188 THR A O 1
ATOM 1460 N N . SER A 1 189 ? 7.064 -6.734 15.070 1.00 94.75 189 SER A N 1
ATOM 1461 C CA . SER A 1 189 ? 7.718 -5.917 14.045 1.00 94.75 189 SER A CA 1
ATOM 1462 C C . SER A 1 189 ? 8.540 -6.755 13.063 1.00 94.75 189 SER A C 1
ATOM 1464 O O . SER A 1 189 ? 8.411 -6.581 11.858 1.00 94.75 189 SER A O 1
ATOM 1466 N N . LEU A 1 190 ? 9.351 -7.700 13.554 1.00 95.88 190 LEU A N 1
ATOM 1467 C CA . LEU A 1 190 ? 10.192 -8.561 12.714 1.00 95.88 190 LEU A CA 1
ATOM 1468 C C . LEU A 1 190 ? 9.355 -9.491 11.826 1.00 95.88 190 LEU A C 1
ATOM 1470 O O . LEU A 1 190 ? 9.670 -9.635 10.652 1.00 95.88 190 LEU A O 1
ATOM 1474 N N . ASN A 1 191 ? 8.266 -10.069 12.349 1.00 96.19 191 ASN A N 1
ATOM 1475 C CA . ASN A 1 191 ? 7.347 -10.890 11.548 1.00 96.19 191 ASN A CA 1
ATOM 1476 C C . ASN A 1 191 ? 6.667 -10.077 10.436 1.00 96.19 191 ASN A C 1
ATOM 1478 O O . ASN A 1 191 ? 6.478 -10.577 9.329 1.00 96.19 191 ASN A O 1
ATOM 1482 N N . TYR A 1 192 ? 6.285 -8.828 10.720 1.00 96.44 192 TYR A N 1
ATOM 1483 C CA . TYR A 1 192 ? 5.744 -7.936 9.696 1.00 96.44 192 TYR A CA 1
ATOM 1484 C C . TYR A 1 192 ? 6.800 -7.594 8.636 1.00 96.44 192 TYR A C 1
ATOM 1486 O O . TYR A 1 192 ? 6.521 -7.700 7.442 1.00 96.44 192 TYR A O 1
ATOM 1494 N N . LEU A 1 193 ? 8.011 -7.220 9.063 1.00 97.31 193 LEU A N 1
ATOM 1495 C CA . LEU A 1 193 ? 9.102 -6.856 8.159 1.00 97.31 193 LEU A CA 1
ATOM 1496 C C . LEU A 1 193 ? 9.526 -8.018 7.258 1.00 97.31 193 LEU A C 1
ATOM 1498 O O . LEU A 1 193 ? 9.803 -7.786 6.086 1.00 97.31 193 LEU A O 1
ATOM 1502 N N . ASP A 1 194 ? 9.536 -9.250 7.764 1.00 97.25 194 ASP A N 1
ATOM 1503 C CA . ASP A 1 194 ? 9.781 -10.455 6.964 1.00 97.25 194 ASP A CA 1
ATOM 1504 C C . ASP A 1 194 ? 8.751 -10.593 5.831 1.00 97.25 194 ASP A C 1
ATOM 1506 O O . ASP A 1 194 ? 9.111 -10.642 4.654 1.00 97.25 194 ASP A O 1
ATOM 1510 N N . GLY A 1 195 ? 7.457 -10.506 6.163 1.00 96.44 195 GLY A N 1
ATOM 1511 C CA . GLY A 1 195 ? 6.385 -10.568 5.167 1.00 96.44 195 GLY A CA 1
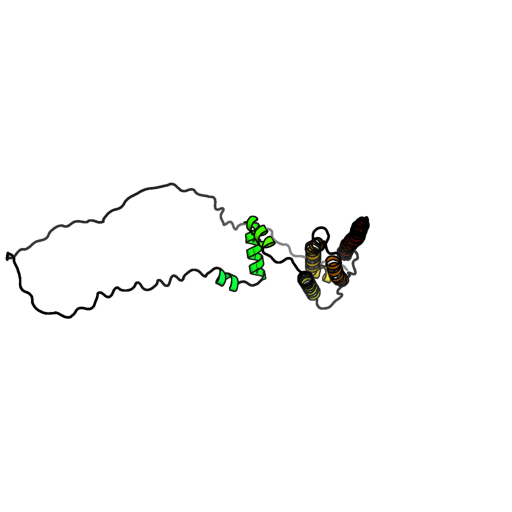ATOM 1512 C C . GLY A 1 195 ? 6.435 -9.432 4.139 1.00 96.44 195 GLY A C 1
ATOM 1513 O O . GLY A 1 195 ? 6.200 -9.659 2.954 1.00 96.44 195 GLY A O 1
ATOM 1514 N N . VAL A 1 196 ? 6.773 -8.212 4.561 1.00 96.88 196 VAL A N 1
ATOM 1515 C CA . VAL A 1 196 ? 6.953 -7.074 3.645 1.00 96.88 196 VAL A CA 1
ATOM 1516 C C . VAL A 1 196 ? 8.170 -7.253 2.739 1.00 96.88 196 VAL A C 1
ATOM 1518 O O . VAL A 1 196 ? 8.097 -6.937 1.552 1.00 96.88 196 VAL A O 1
ATOM 1521 N N . THR A 1 197 ? 9.277 -7.771 3.272 1.00 97.12 197 THR A N 1
ATOM 1522 C CA . THR A 1 197 ? 10.507 -7.993 2.500 1.00 97.12 197 THR A CA 1
ATOM 1523 C C . THR A 1 197 ? 10.255 -8.983 1.360 1.00 97.12 197 THR A C 1
ATOM 1525 O O . THR A 1 197 ? 10.662 -8.725 0.229 1.00 97.12 197 THR A O 1
ATOM 1528 N N . GLU A 1 198 ? 9.489 -10.046 1.617 1.00 96.88 198 GLU A N 1
ATOM 1529 C CA . GLU A 1 198 ? 9.058 -11.006 0.591 1.00 96.88 198 GLU A CA 1
ATOM 1530 C C . GLU A 1 198 ? 8.212 -10.349 -0.518 1.00 96.88 198 GLU A C 1
ATOM 1532 O O . GLU A 1 198 ? 8.380 -10.648 -1.700 1.00 96.88 198 GLU A O 1
ATOM 1537 N N . ILE A 1 199 ? 7.335 -9.401 -0.170 1.00 95.88 199 ILE A N 1
ATOM 1538 C CA . ILE A 1 199 ? 6.533 -8.658 -1.157 1.00 95.88 199 ILE A CA 1
ATOM 1539 C C . ILE A 1 199 ? 7.426 -7.772 -2.035 1.00 95.88 199 ILE A C 1
ATOM 1541 O O . ILE A 1 199 ? 7.240 -7.731 -3.252 1.00 95.88 199 ILE A O 1
ATOM 1545 N N . ILE A 1 200 ? 8.414 -7.094 -1.442 1.00 95.88 200 ILE A N 1
ATOM 1546 C CA . ILE A 1 200 ? 9.371 -6.255 -2.181 1.00 95.88 200 ILE A CA 1
ATOM 1547 C C . ILE A 1 200 ? 10.249 -7.112 -3.099 1.00 95.88 200 ILE A C 1
ATOM 1549 O O . ILE A 1 200 ? 10.498 -6.723 -4.238 1.00 95.88 200 ILE A O 1
ATOM 1553 N N . HIS A 1 201 ? 10.656 -8.308 -2.663 1.00 95.38 201 HIS A N 1
ATOM 1554 C CA . HIS A 1 201 ? 11.409 -9.259 -3.493 1.00 95.38 201 HIS A CA 1
ATOM 1555 C C . HIS A 1 201 ? 10.689 -9.669 -4.776 1.00 95.38 201 HIS A C 1
ATOM 1557 O O . HIS A 1 201 ? 11.331 -10.047 -5.755 1.00 95.38 201 HIS A O 1
ATOM 1563 N N . GLN A 1 202 ? 9.365 -9.582 -4.784 1.00 94.25 202 GLN A N 1
ATOM 1564 C CA . GLN A 1 202 ? 8.533 -9.951 -5.919 1.00 94.25 202 GLN A CA 1
ATOM 1565 C C . GLN A 1 202 ? 8.156 -8.746 -6.801 1.00 94.25 202 GLN A C 1
ATOM 1567 O O . GLN A 1 202 ? 7.337 -8.895 -7.715 1.00 94.25 202 GLN A O 1
ATOM 1572 N N . LEU A 1 203 ? 8.720 -7.558 -6.549 1.00 94.19 203 LEU A N 1
ATOM 1573 C CA . LEU A 1 203 ? 8.571 -6.412 -7.444 1.00 94.19 203 LEU A CA 1
ATOM 1574 C C . LEU A 1 203 ? 9.252 -6.677 -8.800 1.00 94.19 203 LEU A C 1
ATOM 1576 O O . LEU A 1 203 ? 10.260 -7.382 -8.879 1.00 94.19 203 LEU A O 1
ATOM 1580 N N . PRO A 1 204 ? 8.689 -6.144 -9.897 1.00 92.94 204 PRO A N 1
ATOM 1581 C CA . PRO A 1 204 ? 9.251 -6.338 -11.222 1.00 92.94 204 PRO A CA 1
ATOM 1582 C C . PRO A 1 204 ? 10.511 -5.501 -11.423 1.00 92.94 204 PRO A C 1
ATOM 1584 O O . PRO A 1 204 ? 10.512 -4.303 -11.151 1.00 92.94 204 PRO A O 1
ATOM 1587 N N . ARG A 1 205 ? 11.527 -6.124 -12.023 1.00 92.88 205 ARG A N 1
ATOM 1588 C CA . ARG A 1 205 ? 12.706 -5.425 -12.535 1.00 92.88 205 ARG A CA 1
ATOM 1589 C C . ARG A 1 205 ? 12.549 -5.041 -13.996 1.00 92.88 205 ARG A C 1
ATOM 1591 O O . ARG A 1 205 ? 12.108 -5.840 -14.829 1.00 92.88 205 ARG A O 1
ATOM 1598 N N . TRP A 1 206 ? 12.979 -3.828 -14.297 1.00 94.88 206 TRP A N 1
ATOM 1599 C CA . TRP A 1 206 ? 12.863 -3.179 -15.595 1.00 94.88 206 TRP A CA 1
ATOM 1600 C C . TRP A 1 206 ? 14.208 -3.123 -16.312 1.00 94.88 206 TRP A C 1
ATOM 1602 O O . TRP A 1 206 ? 15.251 -2.954 -15.677 1.00 94.88 206 TRP A O 1
ATOM 1612 N N . ASP A 1 207 ? 14.173 -3.202 -17.644 1.00 94.06 207 ASP A N 1
ATOM 1613 C CA . ASP A 1 207 ? 15.377 -3.098 -18.479 1.00 94.06 207 ASP A CA 1
ATOM 1614 C C . ASP A 1 207 ? 16.000 -1.697 -18.383 1.00 94.06 207 ASP A C 1
ATOM 1616 O O . ASP A 1 207 ? 17.222 -1.539 -18.399 1.00 94.06 207 ASP A O 1
ATOM 1620 N N . THR A 1 208 ? 15.149 -0.676 -18.251 1.00 93.62 208 THR A N 1
ATOM 1621 C CA . THR A 1 208 ? 15.550 0.715 -18.048 1.00 93.62 208 THR A CA 1
ATOM 1622 C C . THR A 1 208 ? 15.896 0.941 -16.570 1.00 93.62 208 THR A C 1
ATOM 1624 O O . THR A 1 208 ? 14.993 0.927 -15.731 1.00 93.62 208 THR A O 1
ATOM 1627 N N . PRO A 1 209 ? 17.169 1.222 -16.213 1.00 92.81 209 PRO A N 1
ATOM 1628 C CA . PRO A 1 209 ? 17.607 1.275 -14.814 1.00 92.81 209 PRO A CA 1
ATOM 1629 C C . PRO A 1 209 ? 16.872 2.311 -13.961 1.00 92.81 209 PRO A C 1
ATOM 1631 O O . PRO A 1 209 ? 16.651 2.092 -12.777 1.00 92.81 209 PRO A O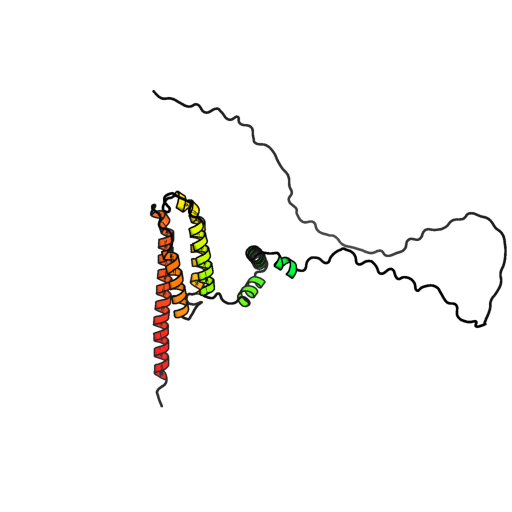 1
ATOM 1634 N N . HIS A 1 210 ? 16.461 3.428 -14.566 1.00 94.19 210 HIS A N 1
ATOM 1635 C CA . HIS A 1 210 ? 15.774 4.512 -13.865 1.00 94.19 210 HIS A CA 1
ATOM 1636 C C . HIS A 1 210 ? 14.435 4.084 -13.244 1.00 94.19 210 HIS A C 1
ATOM 1638 O O . HIS A 1 210 ? 14.029 4.659 -12.244 1.00 94.19 210 HIS A O 1
ATOM 1644 N N . TYR A 1 211 ? 13.770 3.075 -13.811 1.00 93.12 211 TYR A N 1
ATOM 1645 C CA . TYR A 1 211 ? 12.493 2.556 -13.309 1.00 93.12 211 TYR A CA 1
ATOM 1646 C C . TYR A 1 211 ? 12.645 1.583 -12.135 1.00 93.12 211 TYR A C 1
ATOM 1648 O O . TYR A 1 211 ? 11.648 1.147 -11.569 1.00 93.12 211 TYR A O 1
ATOM 1656 N N . ASN A 1 212 ? 13.879 1.202 -11.796 1.00 94.94 212 ASN A N 1
ATOM 1657 C CA . ASN A 1 212 ? 14.168 0.360 -10.635 1.00 94.94 212 ASN A CA 1
ATOM 1658 C C . ASN A 1 212 ? 14.488 1.198 -9.386 1.00 94.94 212 ASN A C 1
ATOM 1660 O O . ASN A 1 212 ? 14.647 0.640 -8.305 1.00 94.94 212 ASN A O 1
ATOM 1664 N N . LEU A 1 213 ? 14.563 2.531 -9.508 1.00 95.19 213 LEU A N 1
ATOM 1665 C CA . LEU A 1 213 ? 14.866 3.414 -8.378 1.00 95.19 213 LEU A CA 1
ATOM 1666 C C . LEU A 1 213 ? 13.808 3.313 -7.279 1.00 95.19 213 LEU A C 1
ATOM 1668 O O . LEU A 1 213 ? 14.135 3.418 -6.101 1.00 95.19 213 LEU A O 1
ATOM 1672 N N . GLU A 1 214 ? 12.544 3.098 -7.642 1.00 92.44 214 GLU A N 1
ATOM 1673 C CA . GLU A 1 214 ? 11.468 2.950 -6.665 1.00 92.44 214 GLU A CA 1
ATOM 1674 C C . GLU A 1 214 ? 11.568 1.624 -5.886 1.00 92.44 214 GLU A C 1
ATOM 1676 O O . GLU A 1 214 ? 11.286 1.596 -4.689 1.00 92.44 214 GLU A O 1
ATOM 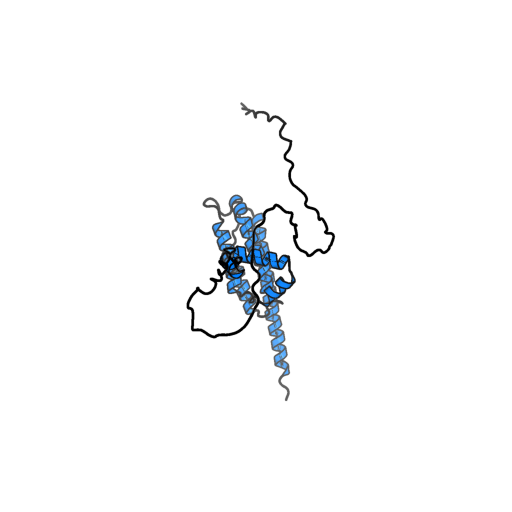1681 N N . GLU A 1 215 ? 12.031 0.545 -6.529 1.00 93.62 215 GLU A N 1
ATOM 1682 C CA . GLU A 1 215 ? 12.352 -0.728 -5.860 1.00 93.62 215 GLU A CA 1
ATOM 1683 C C . GLU A 1 215 ? 13.547 -0.551 -4.910 1.00 93.62 215 GLU A C 1
ATOM 1685 O O . GLU A 1 215 ? 13.488 -0.959 -3.750 1.00 93.62 215 GLU A O 1
ATOM 1690 N N . GLU A 1 216 ? 14.618 0.098 -5.373 1.00 95.38 216 GLU A N 1
ATOM 1691 C CA . GLU A 1 216 ? 15.812 0.372 -4.563 1.00 95.38 216 GLU A CA 1
ATOM 1692 C C . GLU A 1 216 ? 15.486 1.224 -3.329 1.00 95.38 216 GLU A C 1
ATOM 1694 O O . GLU A 1 216 ? 15.917 0.898 -2.221 1.00 95.38 216 GLU A O 1
ATOM 1699 N N . ALA A 1 217 ? 14.671 2.268 -3.495 1.00 95.81 217 ALA A N 1
ATOM 1700 C CA . ALA A 1 217 ? 14.208 3.101 -2.390 1.00 95.81 217 ALA A CA 1
ATOM 1701 C C . ALA A 1 217 ? 13.379 2.297 -1.375 1.00 95.81 217 ALA A C 1
ATOM 1703 O O . ALA A 1 217 ? 13.567 2.449 -0.168 1.00 95.81 217 ALA A O 1
ATOM 1704 N N . ALA A 1 218 ? 12.505 1.397 -1.840 1.00 95.88 218 ALA A N 1
ATOM 1705 C CA . ALA A 1 218 ? 11.729 0.529 -0.957 1.00 95.88 218 ALA A CA 1
ATOM 1706 C C . ALA A 1 218 ? 12.631 -0.404 -0.130 1.00 95.88 218 ALA A C 1
ATOM 1708 O O . ALA A 1 218 ? 12.419 -0.561 1.076 1.00 95.88 218 ALA A O 1
ATOM 1709 N N . TYR A 1 219 ? 13.675 -0.979 -0.741 1.00 97.12 219 TYR A N 1
ATOM 1710 C CA . TYR A 1 219 ? 14.678 -1.753 -0.005 1.00 97.12 219 TYR A CA 1
ATOM 1711 C C . TYR A 1 219 ? 15.415 -0.915 1.032 1.00 97.12 219 TYR A C 1
ATOM 1713 O O . TYR A 1 219 ? 15.647 -1.396 2.141 1.00 97.12 219 TYR A O 1
ATOM 1721 N N . GLU A 1 220 ? 15.790 0.319 0.695 1.00 97.25 220 GLU A N 1
ATOM 1722 C CA . GLU A 1 220 ? 16.489 1.206 1.621 1.00 97.25 220 GLU A CA 1
ATOM 1723 C C . GLU A 1 220 ? 15.630 1.513 2.858 1.00 97.25 220 GLU A C 1
ATOM 1725 O O . GLU A 1 220 ? 16.107 1.400 3.991 1.00 97.25 220 GLU A O 1
ATOM 1730 N N . GLU A 1 221 ? 14.352 1.839 2.661 1.00 96.62 221 GLU A N 1
ATOM 1731 C CA . GLU A 1 221 ? 13.425 2.139 3.755 1.00 96.62 221 GLU A CA 1
ATOM 1732 C C . GLU A 1 221 ? 13.157 0.916 4.641 1.00 96.62 221 GLU A C 1
ATOM 1734 O O . GLU A 1 221 ? 13.227 1.008 5.872 1.00 96.62 221 GLU A O 1
ATOM 1739 N N . ILE A 1 222 ? 12.951 -0.264 4.051 1.00 97.06 222 ILE A N 1
ATOM 1740 C CA . ILE A 1 222 ? 12.771 -1.491 4.836 1.00 97.06 222 ILE A CA 1
ATOM 1741 C C . ILE A 1 222 ? 14.062 -1.904 5.546 1.00 97.06 222 ILE A C 1
ATOM 1743 O O . ILE A 1 222 ? 14.010 -2.316 6.705 1.00 97.06 222 ILE A O 1
ATOM 1747 N N . ALA A 1 223 ? 15.237 -1.712 4.943 1.00 97.50 223 ALA A N 1
ATOM 1748 C CA . ALA A 1 223 ? 16.512 -1.952 5.618 1.00 97.50 223 ALA A CA 1
ATOM 1749 C C . ALA A 1 223 ? 16.702 -1.032 6.840 1.00 97.50 223 ALA A C 1
ATOM 1751 O O . ALA A 1 223 ? 17.144 -1.491 7.900 1.00 97.50 223 ALA A O 1
ATOM 1752 N N . LYS A 1 224 ? 16.321 0.250 6.735 1.00 97.06 224 LYS A N 1
ATOM 1753 C CA . LYS A 1 224 ? 16.304 1.182 7.879 1.00 97.06 224 LYS A CA 1
ATOM 1754 C C . LYS A 1 224 ? 15.346 0.704 8.971 1.00 97.06 224 LYS A C 1
ATOM 1756 O O . LYS A 1 224 ? 15.711 0.734 10.149 1.00 97.06 224 LYS A O 1
ATOM 1761 N N . ALA A 1 225 ? 14.161 0.229 8.594 1.00 96.81 225 ALA A N 1
ATOM 1762 C CA . ALA A 1 225 ? 13.171 -0.312 9.520 1.00 96.81 225 ALA A CA 1
ATOM 1763 C C . ALA A 1 225 ? 13.694 -1.552 10.269 1.00 96.81 225 ALA A C 1
ATOM 1765 O O . ALA A 1 225 ? 13.621 -1.602 11.500 1.00 96.81 225 ALA A O 1
ATOM 1766 N N . TRP A 1 226 ? 14.318 -2.501 9.561 1.00 97.56 226 TRP A N 1
ATOM 1767 C CA . TRP A 1 226 ? 15.007 -3.650 10.162 1.00 97.56 226 TRP A CA 1
ATOM 1768 C C . TRP A 1 226 ? 16.067 -3.212 11.172 1.00 97.56 226 TRP A C 1
ATOM 1770 O O . TRP A 1 226 ? 16.071 -3.674 12.315 1.00 97.56 226 TRP A O 1
ATOM 1780 N N . ALA A 1 227 ? 16.948 -2.287 10.781 1.00 96.56 227 ALA A N 1
ATOM 1781 C CA . ALA A 1 227 ? 18.001 -1.789 11.659 1.00 96.56 227 ALA A CA 1
ATOM 1782 C C . ALA A 1 227 ? 17.437 -1.115 12.922 1.00 96.56 227 ALA A C 1
ATOM 1784 O O . ALA A 1 227 ? 17.988 -1.285 14.012 1.00 96.56 227 ALA A O 1
ATOM 1785 N N . LEU A 1 228 ? 16.337 -0.368 12.792 1.00 95.19 228 LEU A N 1
ATOM 1786 C CA . LEU A 1 228 ? 15.657 0.284 13.908 1.00 95.19 228 LEU A CA 1
ATOM 1787 C C . LEU A 1 228 ? 15.096 -0.741 14.903 1.00 95.19 228 LEU A C 1
ATOM 1789 O O . LEU A 1 228 ? 15.382 -0.641 16.096 1.00 95.19 228 LEU A O 1
ATOM 1793 N N . VAL A 1 229 ? 14.373 -1.755 14.423 1.00 94.94 229 VAL A N 1
ATOM 1794 C CA . VAL A 1 229 ? 13.775 -2.796 15.278 1.00 94.94 229 VAL A CA 1
ATOM 1795 C C . VAL A 1 229 ? 14.845 -3.636 15.970 1.00 94.94 229 VAL A C 1
ATOM 1797 O O . VAL A 1 229 ? 14.741 -3.905 17.166 1.00 94.94 229 VAL A O 1
ATOM 1800 N N . ILE A 1 230 ? 15.908 -4.021 15.255 1.00 94.50 230 ILE A N 1
ATOM 1801 C CA . ILE A 1 230 ? 17.015 -4.797 15.834 1.00 94.50 230 ILE A CA 1
ATOM 1802 C C . ILE A 1 230 ? 17.715 -3.996 16.937 1.00 94.50 230 ILE A C 1
ATOM 1804 O O . ILE A 1 230 ? 17.996 -4.533 18.010 1.00 94.50 230 ILE A O 1
ATOM 1808 N N . ARG A 1 231 ? 17.977 -2.703 16.710 1.00 91.94 231 ARG A N 1
ATOM 1809 C CA . ARG A 1 231 ? 18.584 -1.826 17.725 1.00 91.94 231 ARG A CA 1
ATOM 1810 C C . ARG A 1 231 ? 17.720 -1.706 18.976 1.00 91.94 231 ARG A C 1
ATOM 1812 O O . ARG A 1 231 ? 18.260 -1.765 20.082 1.00 91.94 231 ARG A O 1
ATOM 1819 N N . GLU A 1 232 ? 16.411 -1.548 18.806 1.00 89.06 232 GLU A N 1
ATOM 1820 C CA . GLU A 1 232 ? 15.461 -1.485 19.919 1.00 89.06 232 GLU A CA 1
ATOM 1821 C C . GLU A 1 232 ? 15.429 -2.806 20.697 1.00 89.06 232 GLU A C 1
ATOM 1823 O O . GLU A 1 232 ? 15.543 -2.808 21.920 1.00 89.06 232 GLU A O 1
ATOM 1828 N N . ALA A 1 233 ? 15.393 -3.945 19.999 1.00 88.75 233 ALA A N 1
ATOM 1829 C CA . ALA A 1 233 ? 15.415 -5.267 20.621 1.00 88.75 233 ALA A CA 1
ATOM 1830 C C . ALA A 1 233 ? 16.677 -5.492 21.470 1.00 88.75 233 ALA A C 1
ATOM 1832 O O . ALA A 1 233 ? 16.591 -5.940 22.613 1.00 88.75 233 ALA A O 1
ATOM 1833 N N . VAL A 1 234 ? 17.854 -5.138 20.944 1.00 89.06 234 VAL A N 1
ATOM 1834 C CA . VAL A 1 234 ? 19.128 -5.258 21.676 1.00 89.06 234 VAL A CA 1
ATOM 1835 C C . VAL A 1 234 ? 19.156 -4.331 22.896 1.00 89.06 234 VAL A C 1
ATOM 1837 O O . VAL A 1 234 ? 19.616 -4.725 23.970 1.00 89.06 234 VAL A O 1
ATOM 1840 N N . SER A 1 235 ? 18.627 -3.115 22.759 1.00 81.62 235 SER A N 1
ATOM 1841 C CA . SER A 1 235 ? 18.614 -2.121 23.839 1.00 81.62 235 SER A CA 1
ATOM 1842 C C . SER A 1 235 ? 17.617 -2.487 24.948 1.00 81.62 235 SER A C 1
ATOM 1844 O O . SER A 1 235 ? 17.938 -2.369 26.132 1.00 81.62 235 SER A O 1
ATOM 1846 N N . GLY A 1 236 ? 16.443 -3.016 24.590 1.00 72.06 236 GLY A N 1
ATOM 1847 C CA . GLY A 1 236 ? 15.444 -3.523 25.535 1.00 72.06 236 GLY A CA 1
ATOM 1848 C C . GLY A 1 236 ? 15.939 -4.723 26.350 1.00 72.06 236 GLY A C 1
ATOM 1849 O O . GLY A 1 236 ? 15.654 -4.824 27.548 1.00 72.06 236 GLY A O 1
ATOM 1850 N N . VAL A 1 237 ? 16.749 -5.600 25.744 1.00 68.12 237 VAL A N 1
ATOM 1851 C CA . VAL A 1 237 ? 17.414 -6.710 26.452 1.00 68.12 237 VAL A CA 1
ATOM 1852 C C . VAL A 1 237 ? 18.414 -6.185 27.487 1.00 68.12 237 VAL A C 1
ATOM 1854 O O . VAL A 1 237 ? 18.421 -6.660 28.625 1.00 68.12 237 VAL A O 1
ATOM 1857 N N . ALA A 1 238 ? 19.212 -5.169 27.145 1.00 63.47 238 ALA A N 1
ATOM 1858 C CA . ALA A 1 238 ? 20.162 -4.563 28.079 1.00 63.47 238 ALA A CA 1
ATOM 1859 C C . ALA A 1 238 ? 19.458 -3.894 29.277 1.00 63.47 238 ALA A C 1
ATOM 1861 O O . ALA A 1 238 ? 19.865 -4.090 30.423 1.00 63.47 238 ALA A O 1
ATOM 1862 N N . ALA A 1 239 ? 18.358 -3.171 29.042 1.00 62.41 239 ALA A N 1
ATOM 1863 C CA . ALA A 1 239 ? 17.560 -2.560 30.108 1.00 62.41 239 ALA A CA 1
ATOM 1864 C C . ALA A 1 239 ? 16.922 -3.608 31.041 1.00 62.41 239 ALA A C 1
ATOM 1866 O O . ALA A 1 239 ? 16.960 -3.468 32.267 1.00 62.41 239 ALA A O 1
ATOM 1867 N N . SER A 1 240 ? 16.401 -4.697 30.469 1.00 61.88 240 SER A N 1
ATOM 1868 C CA . SER A 1 240 ? 15.803 -5.803 31.229 1.00 61.88 240 SER A CA 1
ATOM 1869 C C . SER A 1 240 ? 16.844 -6.554 32.072 1.00 61.88 240 SER A C 1
ATOM 1871 O O . SER A 1 240 ? 16.573 -6.907 33.220 1.00 61.88 240 SER A O 1
ATOM 1873 N N . SER A 1 241 ? 18.064 -6.733 31.548 1.00 59.72 241 SER A N 1
ATOM 1874 C CA . SER A 1 241 ? 19.177 -7.364 32.271 1.00 59.72 241 SER A CA 1
ATOM 1875 C C . SER A 1 241 ? 19.681 -6.520 33.449 1.00 59.72 241 SER A C 1
ATOM 1877 O O . SER A 1 241 ? 20.057 -7.077 34.480 1.00 59.72 241 SER A O 1
ATOM 1879 N N . CYS A 1 242 ? 19.677 -5.189 33.336 1.00 58.28 242 CYS A N 1
ATOM 1880 C CA . CYS A 1 242 ? 20.074 -4.294 34.429 1.00 58.28 242 CYS A CA 1
ATOM 1881 C C . CYS A 1 242 ? 19.032 -4.239 35.562 1.00 58.28 242 CYS A C 1
ATOM 1883 O O . CYS A 1 242 ? 19.397 -4.050 36.721 1.00 58.28 242 CYS A O 1
ATOM 1885 N N . SER A 1 243 ? 17.744 -4.442 35.258 1.00 57.22 243 SER A N 1
ATOM 1886 C CA . SER A 1 243 ? 16.666 -4.442 36.260 1.00 57.22 243 SER A CA 1
ATOM 1887 C C . SER A 1 243 ? 16.713 -5.666 37.191 1.00 57.22 243 SER A C 1
ATOM 1889 O O . SER A 1 243 ? 16.477 -5.534 38.391 1.00 57.22 243 SER A O 1
ATOM 1891 N N . MET A 1 244 ? 17.110 -6.841 36.687 1.00 56.75 244 MET A N 1
ATOM 1892 C CA . MET A 1 244 ? 17.201 -8.070 37.498 1.00 56.75 244 MET A CA 1
ATOM 1893 C C . MET A 1 244 ? 18.422 -8.123 38.432 1.00 56.75 244 MET A C 1
ATOM 1895 O O . MET A 1 244 ? 18.432 -8.909 39.377 1.00 56.75 244 MET A O 1
ATOM 1899 N N . GLY A 1 245 ? 19.433 -7.271 38.226 1.00 56.94 245 GLY A N 1
ATOM 1900 C CA . GLY A 1 245 ? 20.654 -7.243 39.044 1.00 56.94 245 GLY A CA 1
ATOM 1901 C C . GLY A 1 245 ? 20.519 -6.565 40.416 1.00 56.94 245 GLY A C 1
ATOM 1902 O O . GLY A 1 245 ? 21.379 -6.760 41.271 1.00 56.94 245 GLY A O 1
ATOM 1903 N N . ASN A 1 246 ? 19.448 -5.800 40.664 1.00 56.94 246 ASN A N 1
ATOM 1904 C CA . ASN A 1 246 ? 19.282 -5.009 41.896 1.00 56.94 246 ASN A CA 1
ATOM 1905 C C . ASN A 1 246 ? 18.415 -5.682 42.983 1.00 56.94 246 ASN A C 1
ATOM 1907 O O . ASN A 1 246 ? 18.141 -5.065 44.010 1.00 56.94 246 ASN A O 1
ATOM 1911 N N . GLY A 1 247 ? 17.991 -6.937 42.788 1.00 53.53 247 GLY A N 1
ATOM 1912 C CA . GLY A 1 247 ? 17.076 -7.651 43.693 1.00 53.53 247 GLY A CA 1
ATOM 1913 C C . GLY A 1 247 ? 17.715 -8.542 44.768 1.00 53.53 247 GLY A C 1
ATOM 1914 O O . GLY A 1 247 ? 16.981 -9.186 45.510 1.00 53.53 247 GLY A O 1
ATOM 1915 N N . ILE A 1 248 ? 19.048 -8.620 44.873 1.00 54.34 248 ILE A N 1
ATOM 1916 C CA . ILE A 1 248 ? 19.727 -9.535 45.812 1.00 54.34 248 ILE A CA 1
ATOM 1917 C C . ILE A 1 248 ? 20.617 -8.751 46.780 1.00 54.34 248 ILE A C 1
ATOM 1919 O O . ILE A 1 248 ? 21.832 -8.695 46.605 1.00 54.34 248 ILE A O 1
ATOM 1923 N N . LYS A 1 249 ? 20.016 -8.157 47.817 1.00 50.69 249 LYS A N 1
ATOM 1924 C CA . LYS A 1 249 ? 20.682 -7.876 49.102 1.00 50.69 249 LYS A CA 1
ATOM 1925 C C . LYS A 1 249 ? 19.666 -8.048 50.236 1.00 50.69 249 LYS A C 1
ATOM 1927 O O . LYS A 1 249 ? 18.792 -7.202 50.411 1.00 50.69 249 LYS A O 1
ATOM 1932 N N . SER A 1 250 ? 19.768 -9.183 50.932 1.00 48.31 250 SER A N 1
ATOM 1933 C CA . SER A 1 250 ? 19.247 -9.397 52.291 1.00 48.31 250 SER A CA 1
ATOM 1934 C C . SER A 1 250 ? 20.218 -8.840 53.323 1.00 48.31 250 SER A C 1
ATOM 1936 O O . SER A 1 250 ? 21.432 -8.810 53.013 1.00 48.31 250 SER A O 1
#